Protein AF-0000000078818300 (afdb_homodimer)

pLDDT: mean 88.19, std 15.26, range [32.34, 98.94]

Organism: Methanosarcina acetivorans (strain ATCC 35395 / DSM 2834 / JCM 12185 / C2A) (NCBI:txid188937)

Nearest PDB structures (foldseek):
  6q2d-assembly1_B  TM=5.564E-01  e=5.758E-02  Methanobrevibacter smithii
  6bxn-assembly1_A  TM=5.931E-01  e=2.735E-01  Candidatus Methanoperedens nitratireducens
  6bxm-assembly1_A  TM=3.428E-01  e=2.320E-02  Candidatu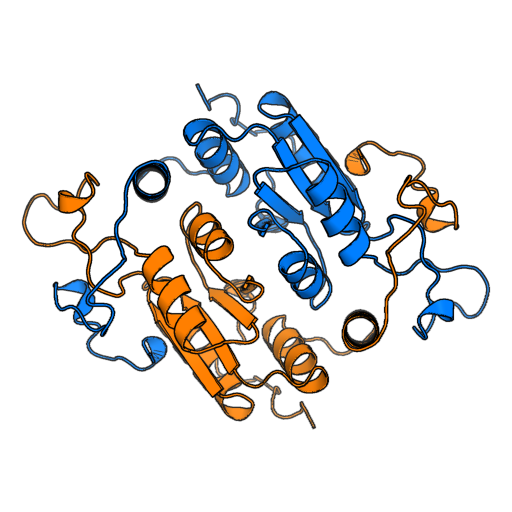s Methanoperedens nitratireducens
  6bxm-assembly1_B  TM=3.500E-01  e=4.162E-02  Candidatus Methanoperedens nitratireducens
  5ux6-assembly2_B  TM=3.711E-01  e=1.579E+00  Homo sapiens

Secondary structure (DSSP, 8-state):
-BGGG-SS-GGGGT---SS--S-----HHHHHHHHHHHHHHH--S---HHHHHHHHHHHHT--EEEEEE-GGGHHHHHHHHHHHTTTSEEEEEETTGGG-BTGGGTPPPSSSSS--BPP-HHHHHHHHHHHT-SEEEEESPPTTHHHHHHHH-SS-EEE--GGGS--TT---GGG--/-BGGG-SS-GGGGT---SS--S-----HHHHHHHHHHHHHHH--S---HHHHHHHHHHHHT--EEEEEE-GGGHHHHHHHHHHHTTTSEEEEEETTGGG-BTGGGTPPPSSSSS--BPP-HHHHHHHHHHHT-SEEEEESPPTTHHHHHHHH-SS-EEE--GGGS--TT---GGG--

Structure (mmCIF, N/CA/C/O backbone):
data_AF-0000000078818300-model_v1
#
loop_
_entity.id
_entity.type
_entity.pdbx_description
1 polymer 'DUF1847 domain-containing protein'
#
loop_
_atom_site.group_PDB
_atom_site.id
_atom_site.type_symbol
_atom_site.label_atom_id
_atom_site.label_alt_id
_atom_site.label_comp_id
_atom_site.label_asym_id
_atom_site.label_entity_id
_atom_site.label_seq_id
_atom_site.pdbx_PDB_ins_code
_atom_site.Cartn_x
_atom_site.Cartn_y
_atom_site.Cartn_z
_atom_site.occupancy
_atom_site.B_iso_or_equiv
_atom_site.auth_seq_id
_atom_site.auth_comp_id
_atom_site.auth_asym_id
_atom_site.auth_atom_id
_atom_site.pdbx_PDB_model_num
ATOM 1 N N . MET A 1 1 ? 16.078 13.312 -3.201 1 79.5 1 MET A N 1
ATOM 2 C CA . MET A 1 1 ? 15.977 13.797 -1.827 1 79.5 1 MET A CA 1
ATOM 3 C C . MET A 1 1 ? 16.312 12.688 -0.836 1 79.5 1 MET A C 1
ATOM 5 O O . MET A 1 1 ? 16.031 11.516 -1.086 1 79.5 1 MET A O 1
ATOM 9 N N . GLN A 1 2 ? 17.031 13.031 0.193 1 87.56 2 GLN A N 1
ATOM 10 C CA . GLN A 1 2 ? 17.453 12.047 1.178 1 87.56 2 GLN A CA 1
ATOM 11 C C . GLN A 1 2 ? 17.094 12.484 2.592 1 87.56 2 GLN A C 1
ATOM 13 O O . GLN A 1 2 ? 17.969 12.719 3.424 1 87.56 2 GLN A O 1
ATOM 18 N N . CYS A 1 3 ? 15.844 12.398 2.861 1 88.5 3 CYS A N 1
ATOM 19 C CA . CYS A 1 3 ? 15.367 12.891 4.148 1 88.5 3 CYS A CA 1
ATOM 20 C C . CYS A 1 3 ? 15.805 11.969 5.281 1 88.5 3 CYS A C 1
ATOM 22 O O . CYS A 1 3 ? 15.953 12.406 6.422 1 88.5 3 CYS A O 1
ATOM 24 N N . ALA A 1 4 ? 15.953 10.727 4.938 1 88 4 ALA A N 1
ATOM 25 C CA . ALA A 1 4 ? 16.344 9.781 5.984 1 88 4 ALA A CA 1
ATOM 26 C C . ALA A 1 4 ? 17.734 10.109 6.52 1 88 4 ALA A C 1
ATOM 28 O O . ALA A 1 4 ? 18.094 9.711 7.637 1 88 4 ALA A O 1
ATOM 29 N N . LEU A 1 5 ? 18.531 10.828 5.723 1 84.62 5 LEU A N 1
ATOM 30 C CA . LEU A 1 5 ? 19.891 11.164 6.117 1 84.62 5 LEU A CA 1
ATOM 31 C C . LEU A 1 5 ? 19.953 12.555 6.73 1 84.62 5 LEU A C 1
ATOM 33 O O . LEU A 1 5 ? 20.984 12.953 7.273 1 84.62 5 LEU A O 1
ATOM 37 N N . CYS A 1 6 ? 18.844 13.234 6.609 1 85.12 6 CYS A N 1
ATOM 38 C CA . CYS A 1 6 ? 18.812 14.602 7.113 1 85.12 6 CYS A CA 1
ATOM 39 C C . CYS A 1 6 ? 18.781 14.625 8.633 1 85.12 6 CYS A C 1
ATOM 41 O O . CYS A 1 6 ? 17.891 14.047 9.25 1 85.12 6 CYS A O 1
ATOM 43 N N . ARG A 1 7 ? 19.688 15.32 9.266 1 80.06 7 ARG A N 1
ATOM 44 C CA . ARG A 1 7 ? 19.812 15.344 10.719 1 80.06 7 ARG A CA 1
ATOM 45 C C . ARG A 1 7 ? 19.047 16.531 11.312 1 80.06 7 ARG A C 1
ATOM 47 O O . ARG A 1 7 ? 18.609 16.484 12.461 1 80.06 7 ARG A O 1
ATOM 54 N N . ASN A 1 8 ? 18.875 17.562 10.539 1 76.38 8 ASN A N 1
ATOM 55 C CA . ASN A 1 8 ? 18.359 18.797 11.094 1 76.38 8 ASN A CA 1
ATOM 56 C C . ASN A 1 8 ? 16.859 18.906 10.906 1 76.38 8 ASN A C 1
ATOM 58 O O . ASN A 1 8 ? 16.172 19.547 11.711 1 76.38 8 ASN A O 1
ATOM 62 N N . LYS A 1 9 ? 16.25 18.141 9.969 1 79.31 9 LYS A N 1
ATOM 63 C CA . LYS A 1 9 ? 14.844 18.188 9.609 1 79.31 9 LYS A CA 1
ATOM 64 C C . LYS A 1 9 ? 14.273 19.594 9.781 1 79.31 9 LYS A C 1
ATOM 66 O O . LYS A 1 9 ? 13.258 19.781 10.453 1 79.31 9 LYS A O 1
ATOM 71 N N . GLU A 1 10 ? 14.867 20.594 9.141 1 77.88 10 GLU A N 1
ATOM 72 C CA . GLU A 1 10 ? 14.469 21.984 9.25 1 77.88 10 GLU A CA 1
ATOM 73 C C . GLU A 1 10 ? 13.055 22.203 8.711 1 77.88 10 GLU A C 1
ATOM 75 O O . GLU A 1 10 ? 12.43 23.234 8.984 1 77.88 10 GLU A O 1
ATOM 80 N N . CYS A 1 11 ? 12.562 21.25 7.984 1 79.75 11 CYS A N 1
ATOM 81 C CA . CYS A 1 11 ? 11.195 21.312 7.477 1 79.75 11 CYS A CA 1
ATOM 82 C C . CYS A 1 11 ? 10.195 21.359 8.617 1 79.75 11 CYS A C 1
ATOM 84 O O . CYS A 1 11 ? 9.086 21.875 8.461 1 79.75 11 CYS A O 1
ATOM 86 N N . LEU A 1 12 ? 10.586 20.938 9.719 1 83.19 12 LEU A N 1
ATOM 87 C CA . LEU A 1 12 ? 9.703 20.938 10.875 1 83.19 12 LEU A CA 1
ATOM 88 C C . LEU A 1 12 ? 9.477 22.359 11.391 1 83.19 12 LEU A C 1
ATOM 90 O O . LEU A 1 12 ? 8.469 22.641 12.039 1 83.19 12 LEU A O 1
ATOM 94 N N . VAL A 1 13 ? 10.492 23.25 11.039 1 79.5 13 VAL A N 1
ATOM 95 C CA . VAL A 1 13 ? 10.398 24.578 11.609 1 79.5 13 VAL A CA 1
ATOM 96 C C . VAL A 1 13 ? 10.188 25.609 10.5 1 79.5 13 VAL A C 1
ATOM 98 O O . VAL A 1 13 ? 10.492 26.797 10.664 1 79.5 13 VAL A O 1
ATOM 101 N N . GLY A 1 14 ? 9.773 25.109 9.352 1 77.56 14 GLY A N 1
ATOM 102 C CA . GLY A 1 14 ? 9.273 26.094 8.398 1 77.56 14 GLY A CA 1
ATOM 103 C C . GLY A 1 14 ? 10.195 26.281 7.207 1 77.56 14 GLY A C 1
ATOM 104 O O . GLY A 1 14 ? 9.891 27.062 6.297 1 77.56 14 GLY A O 1
ATOM 105 N N . LYS A 1 15 ? 11.336 25.578 7.156 1 76.12 15 LYS A N 1
ATOM 106 C CA . LYS A 1 15 ? 12.242 25.734 6.027 1 76.12 15 LYS A CA 1
ATOM 107 C C . LYS A 1 15 ? 11.906 24.75 4.91 1 76.12 15 LYS A C 1
ATOM 109 O O . LYS A 1 15 ? 11.82 23.531 5.145 1 76.12 15 LYS A O 1
ATOM 114 N N . ASN A 1 16 ? 11.68 25.312 3.836 1 75.31 16 ASN A N 1
ATOM 115 C CA . ASN A 1 16 ? 11.414 24.469 2.668 1 75.31 16 ASN A CA 1
ATOM 116 C C . ASN A 1 16 ? 12.688 23.797 2.166 1 75.31 16 ASN A C 1
ATOM 118 O O . ASN A 1 16 ? 13.617 24.469 1.709 1 75.31 16 ASN A O 1
ATOM 122 N N . CYS A 1 17 ? 12.805 22.594 2.369 1 70.69 17 CYS A N 1
ATOM 123 C CA . CYS A 1 17 ? 14.023 21.844 2.041 1 70.69 17 CYS A CA 1
ATOM 124 C C . CYS A 1 17 ? 14 21.391 0.587 1 70.69 17 CYS A C 1
ATOM 126 O O . CYS A 1 17 ? 14.992 20.844 0.09 1 70.69 17 CYS A O 1
ATOM 128 N N . SER A 1 18 ? 12.844 21.484 -0.023 1 65.06 18 SER A N 1
ATOM 129 C CA . SER A 1 18 ? 12.797 20.844 -1.34 1 65.06 18 SER A CA 1
ATOM 130 C C . SER A 1 18 ? 12.602 21.891 -2.439 1 65.06 18 SER A C 1
ATOM 132 O O . SER A 1 18 ? 12.188 23.016 -2.166 1 65.06 18 SER A O 1
ATOM 134 N N . VAL A 1 19 ? 13.227 21.547 -3.574 1 61.31 19 VAL A N 1
ATOM 135 C CA . VAL A 1 19 ? 13.156 22.344 -4.789 1 61.31 19 VAL A CA 1
ATOM 136 C C . VAL A 1 19 ? 11.711 22.391 -5.293 1 61.31 19 VAL A C 1
ATOM 138 O O . VAL A 1 19 ? 11.406 23.094 -6.254 1 61.31 19 VAL A O 1
ATOM 141 N N . LEU A 1 20 ? 10.938 21.656 -4.52 1 64 20 LEU A N 1
ATOM 142 C CA . LEU A 1 20 ? 9.594 21.672 -5.09 1 64 20 LEU A CA 1
ATOM 143 C C . LEU A 1 20 ? 8.961 23.062 -4.949 1 64 20 LEU A C 1
ATOM 145 O O . LEU A 1 20 ? 8.766 23.547 -3.834 1 64 20 LEU A O 1
ATOM 149 N N . LYS A 1 21 ? 9.438 24.109 -5.832 1 53.31 21 LYS A N 1
ATOM 150 C CA . LYS A 1 21 ? 8.992 25.5 -5.852 1 53.31 21 LYS A CA 1
ATOM 151 C C . LYS A 1 21 ? 7.496 25.594 -6.125 1 53.31 21 LYS A C 1
ATOM 153 O O . LYS A 1 21 ? 6.828 26.5 -5.633 1 53.31 21 LYS A O 1
ATOM 158 N N . SER A 1 22 ? 7.023 24.688 -7.184 1 51.34 22 SER A N 1
ATOM 159 C CA . SER A 1 22 ? 5.746 24.844 -7.871 1 51.34 22 SER A CA 1
ATOM 160 C C . SER A 1 22 ? 4.98 23.531 -7.945 1 51.34 22 SER A C 1
ATOM 162 O O . SER A 1 22 ? 5.57 22.453 -7.828 1 51.34 22 SER A O 1
ATOM 164 N N . GLY A 1 23 ? 3.533 23.516 -7.676 1 53.88 23 GLY A N 1
ATOM 165 C CA . GLY A 1 23 ? 2.643 22.438 -8.086 1 53.88 23 GLY A CA 1
ATOM 166 C C . GLY A 1 23 ? 2.025 21.703 -6.91 1 53.88 23 GLY A C 1
ATOM 167 O O . GLY A 1 23 ? 1.251 20.766 -7.098 1 53.88 23 GLY A O 1
ATOM 168 N N . LEU A 1 24 ? 2.65 22.109 -5.727 1 68.69 24 LEU A N 1
ATOM 169 C CA . LEU A 1 24 ? 2.01 21.406 -4.613 1 68.69 24 LEU A CA 1
ATOM 170 C C . LEU A 1 24 ? 0.802 22.203 -4.109 1 68.69 24 LEU A C 1
ATOM 172 O O . LEU A 1 24 ? 0.95 23.141 -3.332 1 68.69 24 LEU A O 1
ATOM 176 N N . GLU A 1 25 ? -0.176 22.219 -4.965 1 76.25 25 GLU A N 1
ATOM 177 C CA . GLU A 1 25 ? -1.347 22.906 -4.43 1 76.25 25 GLU A CA 1
ATOM 178 C C . GLU A 1 25 ? -2.395 21.906 -3.941 1 76.25 25 GLU A C 1
ATOM 180 O O . GLU A 1 25 ? -2.758 20.984 -4.664 1 76.25 25 GLU A O 1
ATOM 185 N N . TYR A 1 26 ? -2.635 21.984 -2.672 1 89.69 26 TYR A N 1
ATOM 186 C CA . TYR A 1 26 ? -3.773 21.266 -2.115 1 89.69 26 TYR A CA 1
ATOM 187 C C . TYR A 1 26 ? -5.062 22.047 -2.295 1 89.69 26 TYR A C 1
ATOM 189 O O . TYR A 1 26 ? -5.266 23.078 -1.641 1 89.69 26 TYR A O 1
ATOM 197 N N . ASN A 1 27 ? -5.805 21.625 -3.268 1 90.88 27 ASN A N 1
ATOM 198 C CA . ASN A 1 27 ? -7.137 22.172 -3.516 1 90.88 27 ASN A CA 1
ATOM 199 C C . ASN A 1 27 ? -8.156 21.062 -3.771 1 90.88 27 ASN A C 1
ATOM 201 O O . ASN A 1 27 ? -7.789 19.891 -3.896 1 90.88 27 ASN A O 1
ATOM 205 N N . GLY A 1 28 ? -9.445 21.391 -3.658 1 93.62 28 GLY A N 1
ATOM 206 C CA . GLY A 1 28 ? -10.492 20.422 -3.953 1 93.62 28 GLY A CA 1
ATOM 207 C C . GLY A 1 28 ? -10.391 19.156 -3.119 1 93.62 28 GLY A C 1
ATOM 208 O O . GLY A 1 28 ? -10.305 19.219 -1.891 1 93.62 28 GLY A O 1
ATOM 209 N N . GLU A 1 29 ? -10.352 18.125 -3.783 1 94.75 29 GLU A N 1
ATOM 210 C CA . GLU A 1 29 ? -10.367 16.812 -3.123 1 94.75 29 GLU A CA 1
ATOM 211 C C . GLU A 1 29 ? -9.07 16.578 -2.355 1 94.75 29 GLU A C 1
ATOM 213 O O . GLU A 1 29 ? -9.078 15.945 -1.298 1 94.75 29 GLU A O 1
ATOM 218 N N . ASN A 1 30 ? -8.031 17.125 -2.893 1 95.69 30 ASN A N 1
ATOM 219 C CA . ASN A 1 30 ? -6.746 16.938 -2.223 1 95.69 30 ASN A CA 1
ATOM 220 C C . ASN A 1 30 ? -6.707 17.672 -0.882 1 95.69 30 ASN A C 1
ATOM 222 O O . ASN A 1 30 ? -6.188 17.141 0.102 1 95.69 30 ASN A O 1
ATOM 226 N N . LEU A 1 31 ? -7.258 18.859 -0.876 1 96.56 31 LEU A N 1
ATOM 227 C CA . LEU A 1 31 ? -7.332 19.609 0.373 1 96.56 31 LEU A CA 1
ATOM 228 C C . LEU A 1 31 ? -8.211 18.891 1.389 1 96.56 31 LEU A C 1
ATOM 230 O O . LEU A 1 31 ? -7.832 18.734 2.551 1 96.56 31 LEU A O 1
ATOM 234 N N . LYS A 1 32 ? -9.359 18.438 0.915 1 97.38 32 LYS A N 1
ATOM 235 C CA . LYS A 1 32 ? -10.25 17.688 1.793 1 97.38 32 LYS A CA 1
ATOM 236 C C . LYS A 1 32 ? -9.555 16.438 2.342 1 97.38 32 LYS A C 1
ATOM 238 O O . LYS A 1 32 ? -9.695 16.109 3.523 1 97.38 32 LYS A O 1
ATOM 243 N N . SER A 1 33 ? -8.812 15.797 1.502 1 97.44 33 SER A N 1
ATOM 244 C CA . SER A 1 33 ? -8.102 14.578 1.875 1 97.44 33 SER A CA 1
ATOM 245 C C . SER A 1 33 ? -7.129 14.836 3.023 1 97.44 33 SER A C 1
ATOM 247 O O . SER A 1 33 ? -7.105 14.086 4.004 1 97.44 33 SER A O 1
ATOM 249 N N . ILE A 1 34 ? -6.367 15.906 2.934 1 96.94 34 ILE A N 1
ATOM 250 C CA . ILE A 1 34 ? -5.363 16.156 3.963 1 96.94 34 ILE A CA 1
ATOM 251 C C . ILE A 1 34 ? -6.043 16.625 5.246 1 96.94 34 ILE A C 1
ATOM 253 O O . ILE A 1 34 ? -5.59 16.312 6.348 1 96.94 34 ILE A O 1
ATOM 257 N N . GLN A 1 35 ? -7.121 17.328 5.109 1 97.44 35 GLN A N 1
ATOM 258 C CA . GLN A 1 35 ? -7.852 17.781 6.289 1 97.44 35 GLN A CA 1
ATOM 259 C C . GLN A 1 35 ? -8.461 16.609 7.047 1 97.44 35 GLN A C 1
ATOM 261 O O . GLN A 1 35 ? -8.375 16.547 8.273 1 97.44 35 GLN A O 1
ATOM 266 N N . ILE A 1 36 ? -9.047 15.688 6.34 1 97.44 36 ILE A N 1
ATOM 267 C CA . ILE A 1 36 ? -9.617 14.5 6.973 1 97.44 36 ILE A CA 1
ATOM 268 C C . ILE A 1 36 ? -8.5 13.672 7.609 1 97.44 36 ILE A C 1
ATOM 270 O O . ILE A 1 36 ? -8.656 13.172 8.727 1 97.44 36 ILE A O 1
ATOM 274 N N . SER A 1 37 ? -7.395 13.539 6.91 1 97.69 37 SER A N 1
ATOM 275 C CA . SER A 1 37 ? -6.262 12.781 7.438 1 97.69 37 SER A CA 1
ATOM 276 C C . SER A 1 37 ? -5.734 13.406 8.727 1 97.69 37 SER A C 1
ATOM 278 O O . SER A 1 37 ? -5.461 12.695 9.695 1 97.69 37 SER A O 1
ATOM 280 N N . ALA A 1 38 ? -5.617 14.727 8.695 1 96.31 38 ALA A N 1
ATOM 281 C CA . ALA A 1 38 ? -5.164 15.438 9.891 1 96.31 38 ALA A CA 1
ATOM 282 C C . ALA A 1 38 ? -6.141 15.234 11.047 1 96.31 38 ALA A C 1
ATOM 284 O O . ALA A 1 38 ? -5.723 15.047 12.188 1 96.31 38 ALA A O 1
ATOM 285 N N . TRP A 1 39 ? -7.391 15.258 10.734 1 95.75 39 TRP A N 1
ATOM 286 C CA . TRP A 1 39 ? -8.414 15.039 11.75 1 95.75 39 TRP A CA 1
ATOM 287 C C . TRP A 1 39 ? -8.312 13.633 12.328 1 95.75 39 TRP A C 1
ATOM 289 O O . TRP A 1 39 ? -8.336 13.445 13.547 1 95.75 39 TRP A O 1
ATOM 299 N N . LEU A 1 40 ? -8.195 12.617 11.5 1 96 40 LEU A N 1
ATOM 300 C CA . LEU A 1 40 ? -8.055 11.242 11.945 1 96 40 LEU A CA 1
ATOM 301 C C . LEU A 1 40 ? -6.852 11.086 12.867 1 96 40 LEU A C 1
ATOM 303 O O . LEU A 1 40 ? -6.926 10.406 13.891 1 96 40 LEU A O 1
ATOM 307 N N . GLU A 1 41 ? -5.797 11.734 12.508 1 93.38 41 GLU A N 1
ATOM 308 C CA . GLU A 1 41 ? -4.555 11.648 13.266 1 93.38 41 GLU A CA 1
ATOM 309 C C . GLU A 1 41 ? -4.703 12.289 14.641 1 93.38 41 GLU A C 1
ATOM 311 O O . GLU A 1 41 ? -4.121 11.812 15.625 1 93.38 41 GLU A O 1
ATOM 316 N N . SER A 1 42 ? -5.457 13.312 14.711 1 91.12 42 SER A N 1
ATOM 317 C CA . SER A 1 42 ? -5.57 14.078 15.953 1 91.12 42 SER A CA 1
ATOM 318 C C . SER A 1 42 ? -6.699 13.547 16.828 1 91.12 42 SER A C 1
ATOM 320 O O . SER A 1 42 ? -6.781 13.875 18.016 1 91.12 42 SER A O 1
ATOM 322 N N . ASP A 1 43 ? -7.508 12.719 16.203 1 87.12 43 ASP A N 1
ATOM 323 C CA . ASP A 1 43 ? -8.672 12.211 16.922 1 87.12 43 ASP A CA 1
ATOM 324 C C . ASP A 1 43 ? -8.25 11.328 18.094 1 87.12 43 ASP A C 1
ATOM 326 O O . ASP A 1 43 ? -7.379 10.477 17.953 1 87.12 43 ASP A O 1
ATOM 330 N N . SER A 1 44 ? -8.781 11.586 19.219 1 85.62 44 SER A N 1
ATOM 331 C CA . SER A 1 44 ? -8.422 10.891 20.453 1 85.62 44 SER A CA 1
ATOM 332 C C . SER A 1 44 ? -9.047 9.5 20.516 1 85.62 44 SER A C 1
ATOM 334 O O . SER A 1 44 ? -8.625 8.648 21.297 1 85.62 44 SER A O 1
ATOM 336 N N . ALA A 1 45 ? -10.047 9.219 19.703 1 85.62 45 ALA A N 1
ATOM 337 C CA . ALA A 1 45 ? -10.695 7.906 19.688 1 85.62 45 ALA A CA 1
ATOM 338 C C . ALA A 1 45 ? -9.766 6.84 19.109 1 85.62 45 ALA A C 1
ATOM 340 O O . ALA A 1 45 ? -9.102 7.066 18.094 1 85.62 45 ALA A O 1
ATOM 341 N N . LYS A 1 46 ? -9.672 5.824 19.812 1 85.25 46 LYS A N 1
ATOM 342 C CA . LYS A 1 46 ? -8.898 4.699 19.297 1 85.25 46 LYS A CA 1
ATOM 343 C C . LYS A 1 46 ? -9.641 4.004 18.156 1 85.25 46 LYS A C 1
ATOM 345 O O . LYS A 1 46 ? -10.758 3.527 18.344 1 85.25 46 LYS A O 1
ATOM 350 N N . ARG A 1 47 ? -9.062 4.07 17 1 89.12 47 ARG A N 1
ATOM 351 C CA . ARG A 1 47 ? -9.68 3.463 15.82 1 89.12 47 ARG A CA 1
ATOM 352 C C . ARG A 1 47 ? -8.727 2.475 15.156 1 89.12 47 ARG A C 1
ATOM 354 O O . ARG A 1 47 ? -7.512 2.676 15.156 1 89.12 47 ARG A O 1
ATOM 361 N N . THR A 1 48 ? -9.359 1.438 14.664 1 91.25 48 THR A N 1
ATOM 362 C CA . THR A 1 48 ? -8.57 0.543 13.828 1 91.25 48 THR A CA 1
ATOM 363 C C . THR A 1 48 ? -8.312 1.174 12.461 1 91.25 48 THR A C 1
ATOM 365 O O . THR A 1 48 ? -9.008 2.115 12.062 1 91.25 48 THR A O 1
ATOM 368 N N . LYS A 1 49 ? -7.359 0.702 11.805 1 94.69 49 LYS A N 1
ATOM 369 C CA . LYS A 1 49 ? -7.09 1.211 10.461 1 94.69 49 LYS A CA 1
ATOM 370 C C . LYS A 1 49 ? -8.305 1.038 9.555 1 94.69 49 LYS A C 1
ATOM 372 O O . LYS A 1 49 ? -8.594 1.9 8.727 1 94.69 49 LYS A O 1
ATOM 377 N N . LEU A 1 50 ? -9.031 -0.079 9.711 1 95.5 50 LEU A N 1
ATOM 378 C CA . LEU A 1 50 ? -10.227 -0.31 8.906 1 95.5 50 LEU A CA 1
ATOM 379 C C . LEU A 1 50 ? -11.258 0.789 9.141 1 95.5 50 LEU A C 1
ATOM 381 O O . LEU A 1 50 ? -11.852 1.304 8.188 1 95.5 50 LEU A O 1
ATOM 385 N N . GLU A 1 51 ? -11.477 1.172 10.367 1 94.06 51 GLU A N 1
ATOM 386 C CA . GLU A 1 51 ? -12.398 2.252 10.703 1 94.06 51 GLU A CA 1
ATOM 387 C C . GLU A 1 51 ? -11.945 3.576 10.094 1 94.06 51 GLU A C 1
ATOM 389 O O . GLU A 1 51 ? -12.758 4.328 9.555 1 94.06 51 GLU A O 1
ATOM 394 N N . GLU A 1 52 ? -10.648 3.83 10.18 1 96.19 52 GLU A N 1
ATOM 395 C CA . GLU A 1 52 ? -10.102 5.062 9.625 1 96.19 52 GLU A CA 1
ATOM 396 C C . GLU A 1 52 ? -10.281 5.109 8.109 1 96.19 52 GLU A C 1
ATOM 398 O O . GLU A 1 52 ? -10.641 6.152 7.555 1 96.19 52 GLU A O 1
ATOM 403 N N . ILE A 1 53 ? -10.062 3.992 7.465 1 97.56 53 ILE A N 1
ATOM 404 C CA . ILE A 1 53 ? -10.25 3.9 6.02 1 97.56 53 ILE A CA 1
ATOM 405 C C . ILE A 1 53 ? -11.711 4.18 5.672 1 97.56 53 ILE A C 1
ATOM 407 O O . ILE A 1 53 ? -12 4.914 4.723 1 97.56 53 ILE A O 1
ATOM 411 N N . ALA A 1 54 ? 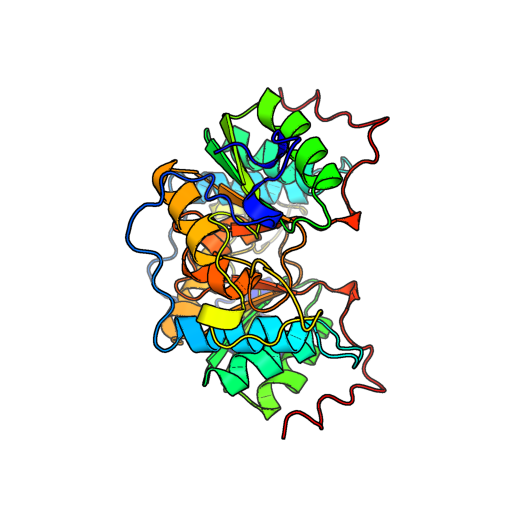-12.602 3.619 6.453 1 96.69 54 ALA A N 1
ATOM 412 C CA . ALA A 1 54 ? -14.031 3.816 6.199 1 96.69 54 ALA A CA 1
ATOM 413 C C . ALA A 1 54 ? -14.414 5.281 6.359 1 96.69 54 ALA A C 1
ATOM 415 O O . ALA A 1 54 ? -15.117 5.844 5.512 1 96.69 54 ALA A O 1
ATOM 416 N N . ILE A 1 55 ? -13.945 5.879 7.422 1 96.81 55 ILE A N 1
ATOM 417 C CA . ILE A 1 55 ? -14.258 7.277 7.691 1 96.81 55 ILE A CA 1
ATOM 418 C C . ILE A 1 55 ? -13.68 8.156 6.586 1 96.81 55 ILE A C 1
ATOM 420 O O . ILE A 1 55 ? -14.383 8.992 6.016 1 96.81 55 ILE A O 1
ATOM 424 N N . TYR A 1 56 ? -12.414 7.938 6.246 1 98.06 56 TYR A N 1
ATOM 425 C CA . TYR A 1 56 ? -11.742 8.68 5.184 1 98.06 56 TYR A CA 1
ATOM 426 C C . TYR A 1 56 ? -12.516 8.57 3.873 1 98.06 56 TYR A C 1
ATOM 428 O O . TYR A 1 56 ? -12.812 9.578 3.229 1 98.06 56 TYR A O 1
ATOM 436 N N . SER A 1 57 ? -12.844 7.371 3.486 1 98.38 57 SER A N 1
ATOM 437 C CA . SER A 1 57 ? -13.516 7.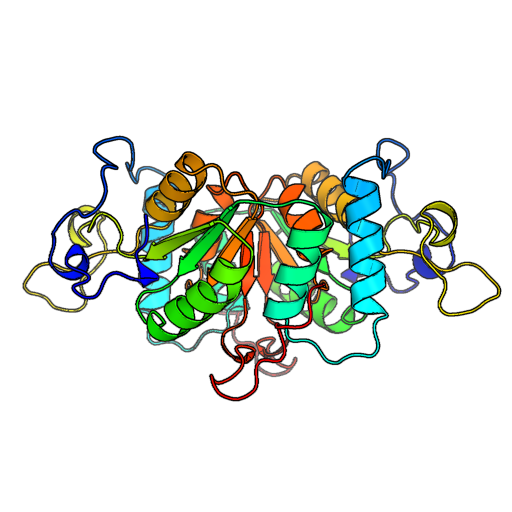086 2.223 1 98.38 57 SER A CA 1
ATOM 438 C C . SER A 1 57 ? -14.898 7.734 2.172 1 98.38 57 SER A C 1
ATOM 440 O O . SER A 1 57 ? -15.266 8.344 1.166 1 98.38 57 SER A O 1
ATOM 442 N N . LYS A 1 58 ? -15.594 7.598 3.264 1 97.62 58 LYS A N 1
ATOM 443 C CA . LYS A 1 58 ? -16.938 8.172 3.314 1 97.62 58 LYS A CA 1
ATOM 444 C C . LYS A 1 58 ? -16.891 9.695 3.211 1 97.62 58 LYS A C 1
ATOM 446 O O . LYS A 1 58 ? -17.656 10.289 2.447 1 97.62 58 LYS A O 1
ATOM 451 N N . ARG A 1 59 ? -16.031 10.297 3.914 1 96.94 59 ARG A N 1
ATOM 452 C CA . ARG A 1 59 ? -15.93 11.75 3.947 1 96.94 59 ARG A CA 1
ATOM 453 C C . ARG A 1 59 ? -15.469 12.297 2.602 1 96.94 59 ARG A C 1
ATOM 455 O O . ARG A 1 59 ? -15.828 13.414 2.225 1 96.94 59 ARG A O 1
ATOM 462 N N . LEU A 1 60 ? -14.711 11.523 1.869 1 97.5 60 LEU A N 1
ATOM 463 C CA . LEU A 1 60 ? -14.234 11.969 0.566 1 97.5 60 LEU A CA 1
ATOM 464 C C . LEU A 1 60 ? -15.242 11.641 -0.528 1 97.5 60 LEU A C 1
ATOM 466 O O . LEU A 1 60 ? -15.062 12.039 -1.683 1 97.5 60 LEU A O 1
ATOM 470 N N . GLY A 1 61 ? -16.203 10.789 -0.186 1 97.38 61 GLY A N 1
ATOM 471 C CA . GLY A 1 61 ? -17.25 10.484 -1.134 1 97.38 61 GLY A CA 1
ATOM 472 C C . GLY A 1 61 ? -16.969 9.266 -1.986 1 97.38 61 GLY A C 1
ATOM 473 O O . GLY A 1 61 ? -17.484 9.141 -3.1 1 97.38 61 GLY A O 1
ATOM 474 N N . TYR A 1 62 ? -16.078 8.461 -1.488 1 98 62 TYR A N 1
ATOM 475 C CA . TYR A 1 62 ? -15.883 7.191 -2.184 1 98 62 TYR A CA 1
ATOM 476 C C . TYR A 1 62 ? -17.156 6.359 -2.186 1 98 62 TYR A C 1
ATOM 478 O O . TYR A 1 62 ? -17.938 6.402 -1.227 1 98 62 TYR A O 1
ATOM 486 N N . ARG A 1 63 ? -17.328 5.625 -3.217 1 98.69 63 ARG A N 1
ATOM 487 C CA . ARG A 1 63 ? -18.531 4.809 -3.328 1 98.69 63 ARG A CA 1
ATOM 488 C C . ARG A 1 63 ? -18.188 3.332 -3.471 1 98.69 63 ARG A C 1
ATOM 490 O O . ARG A 1 63 ? -18.859 2.471 -2.908 1 98.69 63 ARG A O 1
ATOM 497 N N . LYS A 1 64 ? -17.125 3.061 -4.168 1 98.81 64 LYS A N 1
ATOM 498 C CA . LYS A 1 64 ? -16.75 1.688 -4.492 1 98.81 64 LYS A CA 1
ATOM 499 C C . LYS A 1 64 ? -15.391 1.335 -3.887 1 98.81 64 LYS A C 1
ATOM 501 O O . LYS A 1 64 ? -14.383 1.968 -4.203 1 98.81 64 LYS A O 1
ATOM 506 N N . ILE A 1 65 ? -15.367 0.342 -3.1 1 98.81 65 ILE A N 1
ATOM 507 C CA . ILE A 1 65 ? -14.133 -0.116 -2.461 1 98.81 65 ILE A CA 1
ATOM 508 C C . ILE A 1 65 ? -13.812 -1.537 -2.918 1 98.81 65 ILE A C 1
ATOM 510 O O . ILE A 1 65 ? -14.703 -2.389 -2.988 1 98.81 65 ILE A O 1
ATOM 514 N N . GLY A 1 66 ? -12.625 -1.758 -3.291 1 98.81 66 GLY A N 1
ATOM 515 C CA . GLY A 1 66 ? -12.164 -3.09 -3.652 1 98.81 66 GLY A CA 1
ATOM 516 C C . GLY A 1 66 ? -11.344 -3.752 -2.562 1 98.81 66 GLY A C 1
ATOM 517 O O . GLY A 1 66 ? -10.617 -3.078 -1.829 1 98.81 66 GLY A O 1
ATOM 518 N N . ILE A 1 67 ? -11.469 -5.023 -2.49 1 98.69 67 ILE A N 1
ATOM 519 C CA . ILE A 1 67 ? -10.633 -5.844 -1.615 1 98.69 67 ILE A CA 1
ATOM 520 C C . ILE A 1 67 ? -9.914 -6.906 -2.439 1 98.69 67 ILE A C 1
ATOM 522 O O . ILE A 1 67 ? -10.547 -7.762 -3.059 1 98.69 67 ILE A O 1
ATOM 526 N N . ALA A 1 68 ? -8.68 -6.801 -2.588 1 98.69 68 ALA A N 1
ATOM 527 C CA . ALA A 1 68 ? -7.824 -7.871 -3.096 1 98.69 68 ALA A CA 1
ATOM 528 C C . ALA A 1 68 ? -7.195 -8.664 -1.952 1 98.69 68 ALA A C 1
ATOM 530 O O . ALA A 1 68 ? -6.469 -8.102 -1.127 1 98.69 68 ALA A O 1
ATOM 531 N N . PHE A 1 69 ? -7.445 -10.016 -1.934 1 97.81 69 PHE A N 1
ATOM 532 C CA . PHE A 1 69 ? -7.02 -10.719 -0.729 1 97.81 69 PHE A CA 1
ATOM 533 C C . PHE A 1 69 ? -6.414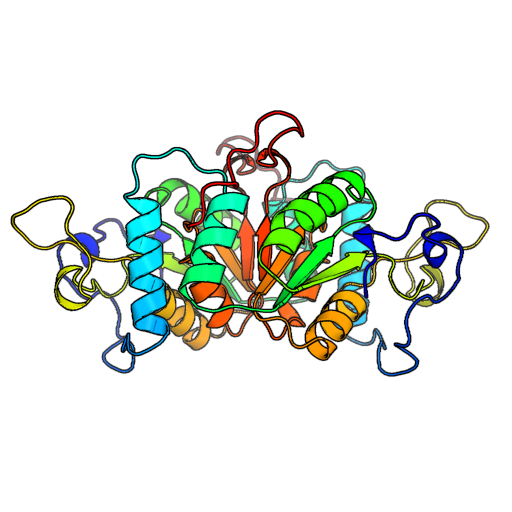 -12.07 -1.078 1 97.81 69 PHE A C 1
ATOM 535 O O . PHE A 1 69 ? -6.715 -12.641 -2.133 1 97.81 69 PHE A O 1
ATOM 542 N N . CYS A 1 70 ? -5.539 -12.469 -0.27 1 97.25 70 CYS A N 1
ATOM 543 C CA . CYS A 1 70 ? -4.996 -13.828 -0.329 1 97.25 70 CYS A CA 1
ATOM 544 C C . CYS A 1 70 ? -6.035 -14.852 0.12 1 97.25 70 CYS A C 1
ATOM 546 O O . CYS A 1 70 ? -6.746 -14.625 1.101 1 97.25 70 CYS A O 1
ATOM 548 N N . ILE A 1 71 ? -6.055 -15.922 -0.477 1 94.56 71 ILE A N 1
ATOM 549 C CA . ILE A 1 71 ? -7.039 -16.969 -0.212 1 94.56 71 ILE A CA 1
ATOM 550 C C . ILE A 1 71 ? -6.863 -17.484 1.211 1 94.56 71 ILE A C 1
ATOM 552 O O . ILE A 1 71 ? -7.832 -17.922 1.844 1 94.56 71 ILE A O 1
ATOM 556 N N . GLU A 1 72 ? -5.738 -17.453 1.772 1 94.44 72 GLU A N 1
ATOM 557 C CA . GLU A 1 72 ? -5.473 -17.922 3.127 1 94.44 72 GLU A CA 1
ATOM 558 C C . GLU A 1 72 ? -6.176 -17.047 4.164 1 94.44 72 GLU A C 1
ATOM 560 O O . GLU A 1 72 ? -6.301 -17.438 5.328 1 94.44 72 GLU A O 1
ATOM 565 N N . HIS A 1 73 ? -6.633 -15.914 3.73 1 95.25 73 HIS A N 1
ATOM 566 C CA . HIS A 1 73 ? -7.289 -14.992 4.656 1 95.25 73 HIS A CA 1
ATOM 567 C C . HIS A 1 73 ? -8.711 -14.664 4.199 1 95.25 73 HIS A C 1
ATOM 569 O O . HIS A 1 73 ? -9.148 -13.523 4.305 1 95.25 73 HIS A O 1
ATOM 575 N N . GLU A 1 74 ? -9.344 -15.633 3.631 1 92.56 74 GLU A N 1
ATOM 576 C CA . GLU A 1 74 ? -10.695 -15.461 3.109 1 92.56 74 GLU A CA 1
ATOM 577 C C . GLU A 1 74 ? -11.672 -15.086 4.223 1 92.56 74 GLU A C 1
ATOM 579 O O . GLU A 1 74 ? -12.617 -14.328 3.996 1 92.56 74 GLU A O 1
ATOM 584 N N . ARG A 1 75 ? -11.508 -15.609 5.43 1 91.31 75 ARG A N 1
ATOM 585 C CA . ARG A 1 75 ? -12.398 -15.281 6.543 1 91.31 75 ARG A CA 1
ATOM 586 C C . ARG A 1 75 ? -12.273 -13.812 6.926 1 91.31 75 ARG A C 1
ATOM 588 O O . ARG A 1 75 ? -13.281 -13.133 7.129 1 91.31 75 ARG A O 1
ATOM 595 N N . GLU A 1 76 ? -11.016 -13.383 7.027 1 93.38 76 GLU A N 1
ATOM 596 C CA . GLU A 1 76 ? -10.773 -11.969 7.305 1 93.38 76 GLU A CA 1
ATOM 597 C C . GLU A 1 76 ? -11.359 -11.086 6.207 1 93.38 76 GLU A C 1
ATOM 599 O O . GLU A 1 76 ? -11.945 -10.039 6.488 1 93.38 76 GLU A O 1
ATOM 604 N N . ALA A 1 77 ? -11.164 -11.539 4.945 1 94.69 77 ALA A N 1
ATOM 605 C CA . ALA A 1 77 ? -11.703 -10.781 3.818 1 94.69 77 ALA A CA 1
ATOM 606 C C . ALA A 1 77 ? -13.219 -10.672 3.91 1 94.69 77 ALA A C 1
ATOM 608 O O . ALA A 1 77 ? -13.789 -9.617 3.635 1 94.69 77 ALA A O 1
ATOM 609 N N . ARG A 1 78 ? -13.867 -11.727 4.316 1 93.12 78 ARG A N 1
ATOM 610 C CA . ARG A 1 78 ? -15.312 -11.719 4.484 1 93.12 78 ARG A CA 1
ATOM 611 C C . ARG A 1 78 ? -15.742 -10.734 5.566 1 93.12 78 ARG A C 1
ATOM 613 O O . ARG A 1 78 ? -16.703 -9.984 5.391 1 93.12 78 ARG A O 1
ATOM 620 N N . LEU A 1 79 ? -15.031 -10.766 6.621 1 93 79 LEU A N 1
ATOM 621 C CA . LEU A 1 79 ? -15.32 -9.844 7.711 1 93 79 LEU A CA 1
ATOM 622 C C . LEU A 1 79 ? -15.211 -8.398 7.242 1 93 79 LEU A C 1
ATOM 624 O O . LEU A 1 79 ? -16.109 -7.586 7.484 1 93 79 LEU A O 1
ATOM 628 N N . VAL A 1 80 ? -14.125 -8.086 6.57 1 95.5 80 VAL A N 1
ATOM 629 C CA . VAL A 1 80 ? -13.898 -6.738 6.07 1 95.5 80 VAL A CA 1
ATOM 630 C C . VAL A 1 80 ? -14.992 -6.367 5.074 1 95.5 80 VAL A C 1
ATOM 632 O O . VAL A 1 80 ? -15.523 -5.258 5.105 1 95.5 80 VAL A O 1
ATOM 635 N N . TYR A 1 81 ? -15.32 -7.281 4.203 1 95.31 81 TYR A N 1
ATOM 636 C CA . TYR A 1 81 ? -16.406 -7.078 3.24 1 95.31 81 TYR A CA 1
ATOM 637 C C . TYR A 1 81 ? -17.703 -6.723 3.947 1 95.31 81 TYR A C 1
ATOM 639 O O . TYR A 1 81 ? -18.375 -5.75 3.582 1 95.31 81 TYR A O 1
ATOM 647 N N . ASP A 1 82 ? -18.047 -7.48 4.941 1 93.69 82 ASP A N 1
ATOM 648 C CA . ASP A 1 82 ? -19.312 -7.289 5.652 1 93.69 82 ASP A CA 1
ATOM 649 C C . ASP A 1 82 ? -19.359 -5.918 6.324 1 93.69 82 ASP A C 1
ATOM 651 O O . ASP A 1 82 ? -20.391 -5.242 6.293 1 93.69 82 ASP A O 1
ATOM 655 N N . ILE A 1 83 ? -18.297 -5.555 6.871 1 93.25 83 ILE A N 1
ATOM 656 C CA . ILE A 1 83 ? -18.234 -4.277 7.578 1 93.25 83 ILE A CA 1
ATOM 657 C C . ILE A 1 83 ? -18.344 -3.129 6.578 1 93.25 83 ILE A C 1
ATOM 659 O O . ILE A 1 83 ? -19.156 -2.229 6.742 1 93.25 83 ILE A O 1
ATOM 663 N N . LEU A 1 84 ? -17.625 -3.168 5.5 1 95.94 84 LEU A N 1
ATOM 664 C CA . LEU A 1 84 ? -17.547 -2.055 4.562 1 95.94 84 LEU A CA 1
ATOM 665 C C . LEU A 1 84 ? -18.812 -1.985 3.705 1 95.94 84 LEU A C 1
ATOM 667 O O . LEU A 1 84 ? -19.188 -0.908 3.242 1 95.94 84 LEU A O 1
ATOM 671 N N . SER A 1 85 ? -19.453 -3.107 3.506 1 95.62 85 SER A N 1
ATOM 672 C CA . SER A 1 85 ? -20.625 -3.158 2.641 1 95.62 85 SER A CA 1
ATOM 673 C C . SER A 1 85 ? -21.797 -2.393 3.252 1 95.62 85 SER A C 1
ATOM 675 O O . SER A 1 85 ? -22.781 -2.098 2.566 1 95.62 85 SER A O 1
ATOM 677 N N . ARG A 1 86 ? -21.656 -2.062 4.449 1 94.75 86 ARG A N 1
ATOM 678 C CA . ARG A 1 86 ? -22.672 -1.242 5.102 1 94.75 86 ARG A CA 1
ATOM 679 C C . ARG A 1 86 ? -22.609 0.199 4.605 1 94.75 86 ARG A C 1
ATOM 681 O O . ARG A 1 86 ? -23.594 0.942 4.723 1 94.75 86 ARG A O 1
ATOM 688 N N . TYR A 1 87 ? -21.484 0.556 3.998 1 95.75 87 TYR A N 1
ATOM 689 C CA . TYR A 1 87 ? -21.281 1.967 3.697 1 95.75 87 TYR A CA 1
ATOM 690 C C . TYR A 1 87 ? -20.922 2.164 2.23 1 95.75 87 TYR A C 1
ATOM 692 O O . TYR A 1 87 ? -21.047 3.266 1.693 1 95.75 87 TYR A O 1
ATOM 700 N N . PHE A 1 88 ? -20.5 1.09 1.64 1 98.06 88 PHE A N 1
ATOM 701 C CA . PHE A 1 88 ? -19.984 1.198 0.282 1 98.06 88 PHE A CA 1
ATOM 702 C C . PHE A 1 88 ? -20.453 0.035 -0.577 1 98.06 88 PHE A C 1
ATOM 704 O O . PHE A 1 88 ? -20.969 -0.96 -0.056 1 98.06 88 PHE A O 1
ATOM 711 N N . GLU A 1 89 ? -20.375 0.235 -1.889 1 98.56 89 GLU A N 1
ATOM 712 C CA . GLU A 1 89 ? -20.344 -0.914 -2.789 1 98.56 89 GLU A CA 1
ATOM 713 C C . GLU A 1 89 ? -18.969 -1.59 -2.779 1 98.56 89 GLU A C 1
ATOM 715 O O . GLU A 1 89 ? -17.984 -0.998 -3.203 1 98.56 89 GLU A O 1
ATOM 720 N N . VAL A 1 90 ? -18.969 -2.797 -2.311 1 98.19 90 VAL A N 1
ATOM 721 C CA . VAL A 1 90 ? -17.688 -3.451 -2.08 1 98.19 90 VAL A CA 1
ATOM 722 C C . VAL A 1 90 ? -17.5 -4.586 -3.084 1 98.19 90 VAL A C 1
ATOM 724 O O . VAL A 1 90 ? -18.422 -5.359 -3.34 1 98.19 90 VAL A O 1
ATOM 727 N N . PHE A 1 91 ? -16.312 -4.625 -3.691 1 98.12 91 PHE A N 1
ATOM 728 C CA . PHE A 1 91 ? -15.891 -5.699 -4.578 1 98.12 91 PHE A CA 1
ATOM 729 C C . PHE A 1 91 ? -14.695 -6.441 -3.988 1 98.12 91 PHE A C 1
ATOM 731 O O . PHE A 1 91 ? -13.781 -5.82 -3.447 1 98.12 91 PHE A O 1
ATOM 738 N N . SER A 1 92 ? -14.758 -7.695 -4.023 1 97.38 92 SER A N 1
ATOM 739 C CA . SER A 1 92 ? -13.672 -8.492 -3.455 1 97.38 92 SER A CA 1
ATOM 740 C C . SER A 1 92 ? -13.18 -9.539 -4.445 1 97.38 92 SER A C 1
ATOM 742 O O . SER A 1 92 ? -13.984 -10.211 -5.102 1 97.38 92 SER A O 1
ATOM 744 N N . VAL A 1 93 ? -11.867 -9.609 -4.574 1 96.81 93 VAL A N 1
ATOM 745 C CA . VAL A 1 93 ? -11.273 -10.531 -5.535 1 96.81 93 VAL A CA 1
ATOM 746 C C . VAL A 1 93 ? -10.164 -11.336 -4.863 1 96.81 93 VAL A C 1
ATOM 748 O O . VAL A 1 93 ? -9.234 -10.766 -4.289 1 96.81 93 VAL A O 1
ATOM 751 N N . CYS A 1 94 ? -10.258 -12.625 -5.012 1 95.69 94 CYS A N 1
ATOM 752 C CA . CYS A 1 94 ? -9.297 -13.555 -4.441 1 95.69 94 CYS A CA 1
ATOM 753 C C . CYS A 1 94 ? -8.039 -13.641 -5.305 1 95.69 94 CYS A C 1
ATOM 755 O O . CYS A 1 94 ? -8.109 -13.453 -6.52 1 95.69 94 CYS A O 1
ATOM 757 N N . CYS A 1 95 ? -6.973 -14.039 -4.672 1 95.94 95 CYS A N 1
ATOM 758 C CA . CYS A 1 95 ? -5.691 -14.086 -5.371 1 95.94 95 CYS A CA 1
ATOM 759 C C . CYS A 1 95 ? -5.688 -15.195 -6.418 1 95.94 95 CYS A C 1
ATOM 761 O O . CYS A 1 95 ? -4.879 -15.164 -7.348 1 95.94 95 CYS A O 1
ATOM 763 N N . LYS A 1 96 ? -6.594 -16.125 -6.375 1 92.44 96 LYS A N 1
ATOM 764 C CA . LYS A 1 96 ? -6.617 -17.266 -7.289 1 92.44 96 LYS A CA 1
ATOM 765 C C . LYS A 1 96 ? -7.621 -17.047 -8.414 1 92.44 96 LYS A C 1
ATOM 767 O O . LYS A 1 96 ? -7.918 -17.969 -9.18 1 92.44 96 LYS A O 1
ATOM 772 N N . VAL A 1 97 ? -7.996 -15.883 -8.508 1 91.12 97 VAL A N 1
ATOM 773 C CA . VAL A 1 97 ? -9.008 -15.539 -9.5 1 91.12 97 VAL A CA 1
ATOM 774 C C . VAL A 1 97 ? -8.547 -16 -10.883 1 91.12 97 VAL A C 1
ATOM 776 O O . VAL A 1 97 ? -7.363 -15.93 -11.211 1 91.12 97 VAL A O 1
ATOM 779 N N . CYS A 1 98 ? -9.461 -16.531 -11.695 1 85.38 98 CYS A N 1
ATOM 780 C CA . CYS A 1 98 ? -9.289 -16.984 -13.062 1 85.38 98 CYS A CA 1
ATOM 781 C C . CYS A 1 98 ? -8.602 -18.344 -13.102 1 85.38 98 CYS A C 1
ATOM 783 O O . CYS A 1 98 ? -8.492 -18.969 -14.164 1 85.38 98 CYS A O 1
ATOM 785 N N . SER A 1 99 ? -8.023 -18.797 -12.094 1 85.38 99 SER A N 1
ATOM 786 C CA . SER A 1 99 ? -7.461 -20.125 -11.953 1 85.38 99 SER A CA 1
ATOM 787 C C . SER A 1 99 ? -6.32 -20.359 -12.938 1 85.38 99 SER A C 1
ATOM 789 O O . SER A 1 99 ? -6.316 -21.344 -13.672 1 85.38 99 SER A O 1
ATOM 791 N N . LEU A 1 100 ? -5.367 -19.531 -12.906 1 88.75 100 LEU A N 1
ATOM 792 C CA . LEU A 1 100 ? -4.184 -19.75 -13.734 1 88.75 100 LEU A CA 1
ATOM 793 C C . LEU A 1 100 ? -3.348 -20.906 -13.203 1 88.75 100 LEU A C 1
ATOM 795 O O . LEU A 1 100 ? -3.145 -21.031 -11.992 1 88.75 100 LEU A O 1
ATOM 799 N N . GLU A 1 101 ? -2.957 -21.672 -14.156 1 89.12 101 GLU A N 1
ATOM 800 C CA . GLU A 1 101 ? -2.188 -22.844 -13.758 1 89.12 101 GLU A CA 1
ATOM 801 C C . GLU A 1 101 ? -0.721 -22.5 -13.523 1 89.12 101 GLU A C 1
ATOM 803 O O . GLU A 1 101 ? -0.09 -21.859 -14.375 1 89.12 101 GLU A O 1
ATOM 808 N N . LYS A 1 102 ? -0.202 -23 -12.438 1 92.25 102 LYS A N 1
ATOM 809 C CA . LYS A 1 102 ? 1.203 -22.766 -12.117 1 92.25 102 LYS A CA 1
ATOM 810 C C . LYS A 1 102 ? 2.113 -23.25 -13.242 1 92.25 102 LYS A C 1
ATOM 812 O O . LYS A 1 102 ? 3.047 -22.547 -13.633 1 92.25 102 LYS A O 1
ATOM 817 N N . GLU A 1 103 ? 1.832 -24.391 -13.766 1 91.06 103 GLU A N 1
ATOM 818 C CA . GLU A 1 103 ? 2.672 -25 -14.797 1 91.06 103 GLU A CA 1
ATOM 819 C C . GLU A 1 103 ? 2.768 -24.109 -16.031 1 91.06 103 GLU A C 1
ATOM 821 O O . GLU A 1 103 ? 3.84 -23.984 -16.625 1 91.06 103 GLU A O 1
ATOM 826 N N . SER A 1 104 ? 1.692 -23.516 -16.422 1 90.06 104 SER A N 1
ATOM 827 C CA . SER A 1 104 ? 1.66 -22.672 -17.609 1 90.06 104 SER A CA 1
ATOM 828 C C . SER A 1 104 ? 2.502 -21.422 -17.422 1 90.06 104 SER A C 1
ATOM 830 O O . SER A 1 104 ? 2.904 -20.781 -18.391 1 90.06 104 SER A O 1
ATOM 832 N N . LEU A 1 105 ? 2.82 -21.094 -16.172 1 93 105 LEU A N 1
ATOM 833 C CA . LEU A 1 105 ? 3.58 -19.891 -15.875 1 93 105 LEU A CA 1
ATOM 834 C C . LEU A 1 105 ? 5.02 -20.219 -15.5 1 93 105 LEU A C 1
ATOM 836 O O . LEU A 1 105 ? 5.789 -19.344 -15.109 1 93 105 LEU A O 1
ATOM 840 N N . GLY A 1 106 ? 5.289 -21.516 -15.539 1 93.38 106 GLY A N 1
ATOM 841 C CA . GLY A 1 106 ? 6.629 -21.953 -15.172 1 93.38 106 GLY A CA 1
ATOM 842 C C . GLY A 1 106 ? 6.891 -21.875 -13.68 1 93.38 106 GLY A C 1
ATOM 843 O O . GLY A 1 106 ? 8.023 -21.625 -13.258 1 93.38 106 GLY A O 1
ATOM 844 N N . ILE A 1 107 ? 5.871 -21.938 -12.93 1 94.31 107 ILE A N 1
ATOM 845 C CA . ILE A 1 107 ? 5.984 -21.938 -11.477 1 94.31 107 ILE A CA 1
ATOM 846 C C . ILE A 1 107 ? 5.953 -23.375 -10.961 1 94.31 107 ILE A C 1
ATOM 848 O O . ILE A 1 107 ? 5.113 -24.172 -11.383 1 94.31 107 ILE A O 1
ATOM 852 N N . LYS A 1 108 ? 6.848 -23.656 -10.109 1 90.44 108 LYS A N 1
ATOM 853 C CA . LYS A 1 108 ? 6.922 -25 -9.555 1 90.44 108 LYS A CA 1
ATOM 854 C C . LYS A 1 108 ? 5.699 -25.312 -8.688 1 90.44 108 LYS A C 1
ATOM 856 O O . LYS A 1 108 ? 5.305 -24.5 -7.855 1 90.44 108 LYS A O 1
ATOM 861 N N . LYS A 1 109 ? 5.188 -26.438 -8.883 1 89.19 109 LYS A N 1
ATOM 862 C CA . LYS A 1 109 ? 4.051 -26.891 -8.078 1 89.19 109 LYS A CA 1
ATOM 863 C C . LYS A 1 109 ? 4.512 -27.391 -6.715 1 89.19 109 LYS A C 1
ATOM 865 O O . LYS A 1 109 ? 5.645 -27.844 -6.562 1 89.19 109 LYS A O 1
ATOM 870 N N . THR A 1 110 ? 3.629 -27.297 -5.789 1 84.25 110 THR A N 1
ATOM 871 C CA . THR A 1 110 ? 3.896 -27.875 -4.473 1 84.25 110 THR A CA 1
ATOM 872 C C . THR A 1 110 ? 3.758 -29.391 -4.504 1 84.25 110 THR A C 1
ATOM 874 O O . THR A 1 110 ? 4.562 -30.109 -3.898 1 84.25 110 THR A O 1
ATOM 877 N N . GLU A 1 111 ? 2.691 -29.812 -5.238 1 79.5 111 GLU A N 1
ATOM 878 C CA . GLU A 1 111 ? 2.473 -31.234 -5.453 1 79.5 111 GLU A CA 1
ATOM 879 C C . GLU A 1 111 ? 2.738 -31.625 -6.906 1 79.5 111 GLU A C 1
ATOM 881 O O . GLU A 1 111 ? 2.416 -30.859 -7.824 1 79.5 111 GLU A O 1
ATOM 886 N N . SER A 1 112 ? 3.373 -32.688 -7.055 1 75.75 112 SER A N 1
ATOM 887 C CA . SER A 1 112 ? 3.83 -33.125 -8.375 1 75.75 112 SER A CA 1
ATOM 888 C C . SER A 1 112 ? 2.656 -33.406 -9.305 1 75.75 112 SER A C 1
ATOM 890 O O . SER A 1 112 ? 2.754 -33.188 -10.516 1 75.75 112 SER A O 1
ATOM 892 N N . GLN A 1 113 ? 1.56 -33.812 -8.734 1 80.06 113 GLN A N 1
ATOM 893 C CA . GLN A 1 113 ? 0.46 -34.219 -9.609 1 80.06 113 GLN A CA 1
ATOM 894 C C . GLN A 1 113 ? -0.752 -33.312 -9.406 1 80.06 113 GLN A C 1
ATOM 896 O O . GLN A 1 113 ? -0.941 -32.75 -8.32 1 80.06 113 GLN A O 1
ATOM 901 N N . GLY A 1 114 ? -1.401 -33.031 -10.594 1 85.5 114 GLY A N 1
ATOM 902 C CA . GLY A 1 114 ? -2.689 -32.344 -10.523 1 85.5 114 GLY A CA 1
ATOM 903 C C . GLY A 1 114 ? -2.598 -30.875 -10.789 1 85.5 114 GLY A C 1
ATOM 904 O O . GLY A 1 114 ? -1.51 -30.344 -11.023 1 85.5 114 GLY A O 1
ATOM 905 N N . PHE A 1 115 ? -3.688 -30.234 -10.844 1 88.69 115 PHE A N 1
ATOM 906 C CA . PHE A 1 115 ? -3.842 -28.812 -11.094 1 88.69 115 PHE A CA 1
ATOM 907 C C . PHE A 1 115 ? -3.57 -28 -9.828 1 88.69 115 PHE A C 1
ATOM 909 O O . PHE A 1 115 ? -4.004 -28.391 -8.742 1 88.69 115 PHE A O 1
ATOM 916 N N . GLU A 1 116 ? -2.697 -26.969 -9.992 1 91 116 GLU A N 1
ATOM 917 C CA . GLU A 1 116 ? -2.521 -25.984 -8.922 1 91 116 GLU A CA 1
ATOM 918 C C . GLU A 1 116 ? -2.656 -24.562 -9.445 1 91 116 GLU A C 1
ATOM 920 O O . GLU A 1 116 ? -1.997 -24.188 -10.422 1 91 116 GLU A O 1
ATOM 925 N N . ALA A 1 117 ? -3.482 -23.812 -8.844 1 90.5 117 ALA A N 1
ATOM 926 C CA . ALA A 1 117 ? -3.729 -22.438 -9.258 1 90.5 117 ALA A CA 1
ATOM 927 C C . ALA A 1 117 ? -2.637 -21.5 -8.734 1 90.5 117 ALA A C 1
ATOM 929 O O . ALA A 1 117 ? -2.18 -21.641 -7.602 1 90.5 117 ALA A O 1
ATOM 930 N N . ALA A 1 118 ? -2.223 -20.609 -9.609 1 92.88 118 ALA A N 1
ATOM 931 C CA . ALA A 1 118 ? -1.284 -19.562 -9.211 1 92.88 118 ALA A CA 1
ATOM 932 C C . ALA A 1 118 ? -2.023 -18.312 -8.734 1 92.88 118 ALA A C 1
ATOM 934 O O . ALA A 1 118 ? -3.203 -18.125 -9.039 1 92.88 118 ALA A O 1
ATOM 935 N N . CYS A 1 119 ? -1.393 -17.594 -7.957 1 95.12 119 CYS A N 1
ATOM 936 C CA . CYS A 1 119 ? -1.926 -16.266 -7.664 1 95.12 119 CYS A CA 1
ATOM 937 C C . CYS A 1 119 ? -1.971 -15.406 -8.922 1 95.12 119 CYS A C 1
ATOM 939 O O . CYS A 1 119 ? -1.146 -15.57 -9.828 1 95.12 119 CYS A O 1
ATOM 941 N N . ASN A 1 120 ? -2.945 -14.531 -9 1 94.56 120 ASN A N 1
ATOM 942 C CA . ASN A 1 120 ? -3.176 -13.695 -10.18 1 94.56 120 ASN A CA 1
ATOM 943 C C . ASN A 1 120 ? -3.416 -12.242 -9.805 1 94.56 120 ASN A C 1
ATOM 945 O O . ASN A 1 120 ? -4.504 -11.703 -10.031 1 94.56 120 ASN A O 1
ATOM 949 N N . PRO A 1 121 ? -2.344 -11.531 -9.383 1 97.12 121 PRO A N 1
ATOM 950 C CA . PRO A 1 121 ? -2.529 -10.148 -8.953 1 97.12 121 PRO A CA 1
ATOM 951 C C . PRO A 1 121 ? -2.963 -9.227 -10.094 1 97.12 121 PRO A C 1
ATOM 953 O O . PRO A 1 121 ? -3.689 -8.258 -9.867 1 97.12 121 PRO A O 1
ATOM 956 N N . ILE A 1 122 ? -2.516 -9.469 -11.297 1 96.56 122 ILE A N 1
ATOM 957 C CA . ILE A 1 122 ? -2.961 -8.664 -12.43 1 96.56 122 ILE A CA 1
ATOM 958 C C . ILE A 1 122 ? -4.461 -8.859 -12.641 1 96.56 122 ILE A C 1
ATOM 960 O O . ILE A 1 122 ? -5.191 -7.887 -12.867 1 96.56 122 ILE A O 1
ATOM 964 N N . GLY A 1 123 ? -4.902 -10.148 -12.555 1 94.75 123 GLY A N 1
ATOM 965 C CA . GLY A 1 123 ? -6.332 -10.406 -12.633 1 94.75 123 GLY A CA 1
ATOM 966 C C . GLY A 1 123 ? -7.129 -9.688 -11.562 1 94.75 123 GLY A C 1
ATOM 967 O O . GLY A 1 123 ? -8.195 -9.141 -11.836 1 94.75 123 GLY A O 1
ATOM 968 N N . GLN A 1 124 ? -6.625 -9.703 -10.312 1 96.19 124 GLN A N 1
ATOM 969 C CA . GLN A 1 124 ? -7.273 -8.969 -9.227 1 96.19 124 GLN A CA 1
ATOM 970 C C . GLN A 1 124 ? -7.414 -7.488 -9.586 1 96.19 124 GLN A C 1
ATOM 972 O O . GLN A 1 124 ? -8.5 -6.914 -9.461 1 96.19 124 GLN A O 1
ATOM 977 N N . ALA A 1 125 ? -6.312 -6.902 -10.039 1 97.31 125 ALA A N 1
ATOM 978 C CA . ALA A 1 125 ? -6.293 -5.473 -10.328 1 97.31 125 ALA A CA 1
ATOM 979 C C . ALA A 1 125 ? -7.23 -5.137 -11.484 1 97.31 125 ALA A C 1
ATOM 981 O O . ALA A 1 125 ? -8.008 -4.18 -11.406 1 97.31 125 ALA A O 1
ATOM 982 N N . LEU A 1 126 ? -7.172 -5.922 -12.539 1 95.62 126 LEU A N 1
ATOM 983 C CA . LEU A 1 126 ? -7.977 -5.656 -13.727 1 95.62 126 LEU A CA 1
ATOM 984 C C . LEU A 1 126 ? -9.469 -5.719 -13.406 1 95.62 126 LEU A C 1
ATOM 986 O O . LEU A 1 126 ? -10.242 -4.879 -13.867 1 95.62 126 LEU A O 1
ATOM 990 N N . LEU A 1 127 ? -9.867 -6.691 -12.641 1 95.38 127 LEU A N 1
ATOM 991 C CA . LEU A 1 127 ? -11.273 -6.824 -12.281 1 95.38 127 LEU A CA 1
ATOM 992 C C . LEU A 1 127 ? -11.727 -5.637 -11.438 1 95.38 127 LEU A C 1
ATOM 994 O O . LEU A 1 127 ? -12.812 -5.09 -11.672 1 95.38 127 LEU A O 1
ATOM 998 N N . LEU A 1 128 ? -10.93 -5.254 -10.523 1 97.62 128 LEU A N 1
ATOM 999 C CA . LEU A 1 128 ? -11.289 -4.113 -9.688 1 97.62 128 LEU A CA 1
ATOM 1000 C C . LEU A 1 128 ? -11.258 -2.818 -10.5 1 97.62 128 LEU A C 1
ATOM 1002 O O . LEU A 1 128 ? -12.055 -1.911 -10.25 1 97.62 128 LEU A O 1
ATOM 1006 N N . ASN A 1 129 ? -10.305 -2.67 -11.469 1 97.38 129 ASN A N 1
ATOM 1007 C CA . ASN A 1 129 ? -10.32 -1.548 -12.398 1 97.38 129 ASN A CA 1
ATOM 1008 C C . ASN A 1 129 ? -11.633 -1.477 -13.172 1 97.38 129 ASN A C 1
ATOM 1010 O O . ASN A 1 129 ? -12.219 -0.403 -13.305 1 97.38 129 ASN A O 1
ATOM 1014 N N . ASN A 1 130 ? -12.047 -2.643 -13.641 1 95.31 130 ASN A N 1
ATOM 1015 C CA . ASN A 1 130 ? -13.289 -2.713 -14.406 1 95.31 130 ASN A CA 1
ATOM 1016 C C . ASN A 1 130 ? -14.492 -2.297 -13.57 1 95.31 130 ASN A C 1
ATOM 1018 O O . ASN A 1 130 ? -15.445 -1.71 -14.094 1 95.31 130 ASN A O 1
ATOM 1022 N N . ASP A 1 131 ? -14.391 -2.605 -12.312 1 96.44 131 ASP A N 1
ATOM 1023 C CA . ASP A 1 131 ? -15.477 -2.236 -11.414 1 96.44 131 ASP A CA 1
ATOM 1024 C C . ASP A 1 131 ? -15.43 -0.746 -11.078 1 96.44 131 ASP A C 1
ATOM 1026 O O . ASP A 1 131 ? -16.391 -0.194 -10.547 1 96.44 131 ASP A O 1
ATOM 1030 N N . GLY A 1 132 ? -14.281 -0.09 -11.383 1 98.25 132 GLY A N 1
ATOM 1031 C CA . GLY A 1 132 ? -14.156 1.341 -11.148 1 98.25 132 GLY A CA 1
ATOM 1032 C C . GLY A 1 132 ? -14.078 1.701 -9.68 1 98.25 132 GLY A C 1
ATOM 1033 O O . GLY A 1 132 ? -14.742 2.633 -9.227 1 98.25 132 GLY A O 1
ATOM 1034 N N . THR A 1 133 ? -13.32 0.934 -8.906 1 98.81 133 THR A N 1
ATOM 1035 C CA . THR A 1 133 ? -13.203 1.183 -7.473 1 98.81 133 THR A CA 1
ATOM 1036 C C . THR A 1 133 ? -12.484 2.502 -7.207 1 98.81 133 THR A C 1
ATOM 1038 O O . THR A 1 133 ? -11.625 2.916 -7.992 1 98.81 133 THR A O 1
ATOM 1041 N N . ASP A 1 134 ? -12.844 3.141 -6.117 1 98.81 134 ASP A N 1
ATOM 1042 C CA . ASP A 1 134 ? -12.203 4.387 -5.695 1 98.81 134 ASP A CA 1
ATOM 1043 C C . ASP A 1 134 ? -10.953 4.109 -4.871 1 98.81 134 ASP A C 1
ATOM 1045 O O . ASP A 1 134 ? -10.031 4.926 -4.84 1 98.81 134 ASP A O 1
ATOM 1049 N N . LEU A 1 135 ? -10.93 3.018 -4.215 1 98.88 135 LEU A N 1
ATOM 1050 C CA . LEU A 1 135 ? -9.859 2.568 -3.332 1 98.88 135 LEU A CA 1
ATOM 1051 C C . LEU A 1 135 ? -9.805 1.046 -3.273 1 98.88 135 LEU A C 1
ATOM 1053 O O . LEU A 1 135 ? -10.852 0.384 -3.258 1 98.88 135 LEU A O 1
ATOM 1057 N N . ASN A 1 136 ? -8.633 0.52 -3.283 1 98.94 136 ASN A N 1
ATOM 1058 C CA . ASN A 1 136 ? -8.453 -0.917 -3.107 1 98.94 136 ASN A CA 1
ATOM 1059 C C . ASN A 1 136 ? -7.676 -1.231 -1.83 1 98.94 136 ASN A C 1
ATOM 1061 O O . ASN A 1 136 ? -6.664 -0.591 -1.538 1 98.94 136 ASN A O 1
ATOM 1065 N N . ILE A 1 137 ? -8.188 -2.189 -1.12 1 98.75 137 ILE A N 1
ATOM 1066 C CA . ILE A 1 137 ? -7.531 -2.695 0.081 1 98.75 137 ILE A CA 1
ATOM 1067 C C . ILE A 1 137 ? -6.859 -4.035 -0.222 1 98.75 137 ILE A C 1
ATOM 1069 O O . ILE A 1 137 ? -7.496 -4.949 -0.745 1 98.75 137 ILE A O 1
ATOM 1073 N N . MET A 1 138 ? -5.602 -4.086 0.021 1 98.75 138 MET A N 1
ATOM 1074 C CA . MET A 1 138 ? -4.871 -5.348 -0.058 1 98.75 138 MET A CA 1
ATOM 1075 C C . MET A 1 138 ? -4.852 -6.055 1.294 1 98.75 138 MET A C 1
ATOM 1077 O O . MET A 1 138 ? -4.418 -5.477 2.293 1 98.75 138 MET A O 1
ATOM 1081 N N . LEU A 1 139 ? -5.297 -7.273 1.296 1 98 139 LEU A N 1
ATOM 1082 C CA . LEU A 1 139 ? -5.402 -8.023 2.543 1 98 139 LEU A CA 1
ATOM 1083 C C . LEU A 1 139 ? -4.633 -9.336 2.455 1 98 139 LEU A C 1
ATOM 1085 O O . LEU A 1 139 ? -5.102 -10.297 1.834 1 98 139 LEU A O 1
ATOM 1089 N N . GLY A 1 140 ? -3.461 -9.352 3.02 1 97.12 140 GLY A N 1
ATOM 1090 C CA . GLY A 1 140 ? -2.686 -10.57 3.18 1 97.12 140 GLY A CA 1
ATOM 1091 C C . GLY A 1 140 ? -1.935 -10.969 1.924 1 97.12 140 GLY A C 1
ATOM 1092 O O . GLY A 1 140 ? -1.45 -12.102 1.814 1 97.12 140 GLY A O 1
ATOM 1093 N N . LEU A 1 141 ? -1.87 -10.117 0.883 1 98.25 141 LEU A N 1
ATOM 1094 C CA . LEU A 1 141 ? -1.102 -10.461 -0.308 1 98.25 141 LEU A CA 1
ATOM 1095 C C . LEU A 1 141 ? 0.381 -10.602 0.022 1 98.25 141 LEU A C 1
ATOM 1097 O O . LEU A 1 141 ? 0.949 -9.75 0.713 1 98.25 141 LEU A O 1
ATOM 1101 N N . LYS A 1 142 ? 0.959 -11.617 -0.467 1 97.31 142 LYS A N 1
ATOM 1102 C CA . LYS A 1 142 ? 2.375 -11.867 -0.212 1 97.31 142 LYS A CA 1
ATOM 1103 C C . LYS A 1 142 ? 3.256 -10.945 -1.054 1 97.31 142 LYS A C 1
ATOM 1105 O O . LYS A 1 142 ? 2.801 -10.391 -2.057 1 97.31 142 LYS A O 1
ATOM 1110 N N . THR A 1 143 ? 4.512 -10.883 -0.645 1 97.56 143 THR A N 1
ATOM 1111 C CA . THR A 1 143 ? 5.438 -9.938 -1.262 1 97.56 143 THR A CA 1
ATOM 1112 C C . THR A 1 143 ? 5.582 -10.219 -2.754 1 97.56 143 THR A C 1
ATOM 1114 O O . THR A 1 143 ? 5.758 -11.367 -3.16 1 97.56 143 THR A O 1
ATOM 1117 N N . GLY A 1 144 ? 5.621 -9.266 -3.545 1 98.5 144 GLY A N 1
ATOM 1118 C CA . GLY A 1 144 ? 5.672 -9.359 -4.996 1 98.5 144 GLY A CA 1
ATOM 1119 C C . GLY A 1 144 ? 4.305 -9.32 -5.645 1 98.5 144 GLY A C 1
ATOM 1120 O O . GLY A 1 144 ? 4.105 -8.625 -6.645 1 98.5 144 GLY A O 1
ATOM 1121 N N . TYR A 1 145 ? 3.385 -10.148 -5.055 1 98.62 145 TYR A N 1
ATOM 1122 C CA . TYR A 1 145 ? 2.002 -10.102 -5.52 1 98.62 145 TYR A CA 1
ATOM 1123 C C . TYR A 1 145 ? 1.364 -8.758 -5.188 1 98.62 145 TYR A C 1
ATOM 1125 O O . TYR A 1 145 ? 0.631 -8.195 -6 1 98.62 145 TYR A O 1
ATOM 1133 N N . ASP A 1 146 ? 1.704 -8.305 -4.023 1 98.69 146 ASP A N 1
ATOM 1134 C CA . ASP A 1 146 ? 1.179 -7.004 -3.619 1 98.69 146 ASP A CA 1
ATOM 1135 C C . ASP A 1 146 ? 1.778 -5.887 -4.469 1 98.69 146 ASP A C 1
ATOM 1137 O O . ASP A 1 146 ? 1.077 -4.945 -4.852 1 98.69 146 ASP A O 1
ATOM 1141 N N . ILE A 1 147 ? 3.043 -6.012 -4.789 1 98.81 147 ILE A N 1
ATOM 1142 C CA . ILE A 1 147 ? 3.701 -4.996 -5.602 1 98.81 147 ILE A CA 1
ATOM 1143 C C . ILE A 1 147 ? 3.09 -4.977 -7 1 98.81 147 ILE A C 1
ATOM 1145 O O . ILE A 1 147 ? 2.76 -3.91 -7.527 1 98.81 147 ILE A O 1
ATOM 1149 N N . LEU A 1 148 ? 2.955 -6.148 -7.602 1 98.5 148 LEU A N 1
ATOM 1150 C CA . LEU A 1 148 ? 2.389 -6.242 -8.945 1 98.5 148 LEU A CA 1
ATOM 1151 C C . LEU A 1 148 ? 0.938 -5.773 -8.953 1 98.5 148 LEU A C 1
ATOM 1153 O O . LEU A 1 148 ? 0.506 -5.102 -9.891 1 98.5 148 LEU A O 1
ATOM 1157 N N . PHE A 1 149 ? 0.2 -6.141 -7.898 1 98.62 149 PHE A N 1
ATOM 1158 C CA . PHE A 1 149 ? -1.164 -5.637 -7.785 1 98.62 149 PHE A CA 1
ATOM 1159 C C . PHE A 1 149 ? -1.179 -4.113 -7.766 1 98.62 149 PHE A C 1
ATOM 1161 O O . PHE A 1 149 ? -1.93 -3.484 -8.516 1 98.62 149 PHE A O 1
ATOM 1168 N N . ALA A 1 150 ? -0.358 -3.527 -6.93 1 98.81 150 ALA A N 1
ATOM 1169 C CA . ALA A 1 150 ? -0.306 -2.074 -6.801 1 98.81 150 ALA A CA 1
ATOM 1170 C C . ALA A 1 150 ? 0.085 -1.419 -8.125 1 98.81 150 ALA A C 1
ATOM 1172 O O . ALA A 1 150 ? -0.44 -0.361 -8.477 1 98.81 150 ALA A O 1
ATOM 1173 N N . LYS A 1 151 ? 0.951 -2.037 -8.789 1 98.38 151 LYS A N 1
ATOM 1174 C CA . LYS A 1 151 ? 1.408 -1.527 -10.086 1 98.38 151 LYS A CA 1
ATOM 1175 C C . LYS A 1 151 ? 0.262 -1.468 -11.086 1 98.38 151 LYS A C 1
ATOM 1177 O O . LYS A 1 151 ? 0.193 -0.545 -11.906 1 98.38 151 LYS A O 1
ATOM 1182 N N . CYS A 1 152 ? -0.653 -2.416 -11 1 97.75 152 CYS A N 1
ATOM 1183 C CA . CYS A 1 152 ? -1.68 -2.566 -12.023 1 97.75 152 CYS A CA 1
ATOM 1184 C C . CYS A 1 152 ? -2.998 -1.952 -11.57 1 97.75 152 CYS A C 1
ATOM 1186 O O . CYS A 1 152 ? -3.936 -1.829 -12.367 1 97.75 152 CYS A O 1
ATOM 1188 N N . SER A 1 153 ? -3.072 -1.551 -10.305 1 98.62 153 SER A N 1
ATOM 1189 C CA . SER A 1 153 ? -4.289 -0.951 -9.766 1 98.62 153 SER A CA 1
ATOM 1190 C C . SER A 1 153 ? -4.426 0.504 -10.203 1 98.62 153 SER A C 1
ATOM 1192 O O . SER A 1 153 ? -3.529 1.316 -9.969 1 98.62 153 SER A O 1
ATOM 1194 N N . GLU A 1 154 ? -5.508 0.821 -10.797 1 98.56 154 GLU A N 1
ATOM 1195 C CA . GLU A 1 154 ? -5.758 2.207 -11.18 1 98.56 154 GLU A CA 1
ATOM 1196 C C . GLU A 1 154 ? -6.125 3.057 -9.969 1 98.56 154 GLU A C 1
ATOM 1198 O O . GLU A 1 154 ? -5.73 4.223 -9.875 1 98.56 154 GLU A O 1
ATOM 1203 N N . ALA A 1 155 ? -6.906 2.527 -9.062 1 98.81 155 ALA A N 1
ATOM 1204 C CA . ALA A 1 155 ? -7.195 3.189 -7.789 1 98.81 155 ALA A CA 1
ATOM 1205 C C . ALA A 1 155 ? -6.027 3.057 -6.82 1 98.81 155 ALA A C 1
ATOM 1207 O O . ALA A 1 155 ? -5.227 2.123 -6.93 1 98.81 155 ALA A O 1
ATOM 1208 N N . PRO A 1 156 ? -5.906 4.035 -5.895 1 98.88 156 PRO A N 1
ATOM 1209 C CA . PRO A 1 156 ? -4.906 3.814 -4.848 1 98.88 156 PRO A CA 1
ATOM 1210 C C . PRO A 1 156 ? -5.133 2.514 -4.082 1 98.88 156 PRO A C 1
ATOM 1212 O O . PRO A 1 156 ? -6.281 2.135 -3.824 1 98.88 156 PRO A O 1
ATOM 1215 N N . ALA A 1 157 ? -4.047 1.788 -3.795 1 98.88 157 ALA A N 1
ATOM 1216 C CA . ALA A 1 157 ? -4.074 0.51 -3.088 1 98.88 157 ALA A CA 1
ATOM 1217 C C . ALA A 1 157 ? -3.281 0.585 -1.787 1 98.88 157 ALA A C 1
ATOM 1219 O O . ALA A 1 157 ? -2.113 0.978 -1.788 1 98.88 157 ALA A O 1
ATOM 1220 N N . ILE A 1 158 ? -3.943 0.224 -0.706 1 98.81 158 ILE A N 1
ATOM 1221 C CA . ILE A 1 158 ? -3.26 0.2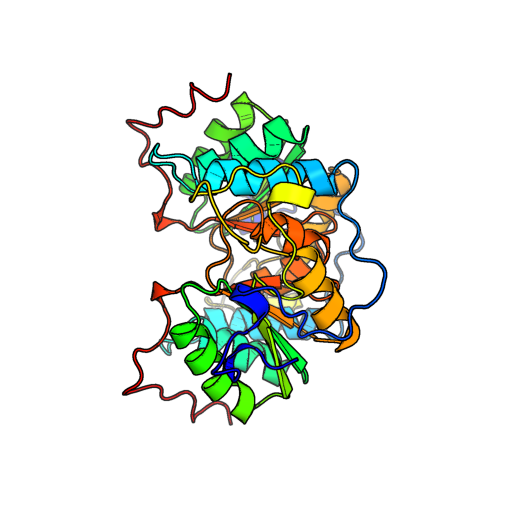52 0.583 1 98.81 158 ILE A CA 1
ATOM 1222 C C . ILE A 1 158 ? -3.404 -1.103 1.272 1 98.81 158 ILE A C 1
ATOM 1224 O O . ILE A 1 158 ? -4.355 -1.842 1.011 1 98.81 158 ILE A O 1
ATOM 1228 N N . THR A 1 159 ? -2.477 -1.403 2.113 1 98.06 159 THR A N 1
ATOM 1229 C CA . THR A 1 159 ? -2.5 -2.658 2.854 1 98.06 159 THR A CA 1
ATOM 1230 C C . THR A 1 159 ? -3.268 -2.5 4.164 1 98.06 159 THR A C 1
ATOM 1232 O O . THR A 1 159 ? -3.051 -1.537 4.902 1 98.06 159 THR A O 1
ATOM 1235 N N . LEU A 1 160 ? -4.137 -3.34 4.414 1 97.5 160 LEU A N 1
ATOM 1236 C CA . LEU A 1 160 ? -4.766 -3.477 5.723 1 97.5 160 LEU A CA 1
ATOM 1237 C C . LEU A 1 160 ? -4.113 -4.598 6.527 1 97.5 160 LEU A C 1
ATOM 1239 O O . LEU A 1 160 ? -4.172 -5.766 6.133 1 97.5 160 LEU A O 1
ATOM 1243 N N . PRO A 1 161 ? -3.502 -4.207 7.617 1 93.94 161 PRO A N 1
ATOM 1244 C CA . PRO A 1 161 ? -2.869 -5.254 8.422 1 93.94 161 PRO A CA 1
ATOM 1245 C C . PRO A 1 161 ? -3.877 -6.23 9.016 1 93.94 161 PRO A C 1
ATOM 1247 O O . PRO A 1 161 ? -4.883 -5.809 9.594 1 93.94 161 PRO A O 1
ATOM 1250 N N . LEU A 1 162 ? -3.545 -7.48 8.938 1 90.12 162 LEU A N 1
ATOM 1251 C CA . LEU A 1 162 ? -4.422 -8.531 9.445 1 90.12 162 LEU A CA 1
ATOM 1252 C C . LEU A 1 162 ? -4.566 -8.422 10.961 1 90.12 162 LEU A C 1
ATOM 1254 O O . LEU A 1 162 ? -5.645 -8.68 11.508 1 90.12 162 LEU A O 1
ATOM 1258 N N . LEU A 1 163 ? -3.566 -7.988 11.609 1 81.75 163 LEU A N 1
ATOM 1259 C CA . LEU A 1 163 ? -3.521 -7.953 13.07 1 81.75 163 LEU A CA 1
ATOM 1260 C C . LEU A 1 163 ? -4.469 -6.891 13.617 1 81.75 163 LEU A C 1
ATOM 1262 O O . LEU A 1 163 ? -4.824 -6.922 14.797 1 81.75 163 LEU A O 1
ATOM 1266 N N . GLU A 1 164 ? -4.93 -5.98 12.82 1 77.94 164 GLU A N 1
ATOM 1267 C CA . GLU A 1 164 ? -5.773 -4.883 13.289 1 77.94 164 GLU A CA 1
ATOM 1268 C C . GLU A 1 164 ? -7.25 -5.176 13.047 1 77.94 164 GLU A C 1
ATOM 1270 O O . GLU A 1 164 ? -8.117 -4.363 13.383 1 77.94 164 GLU A O 1
ATOM 1275 N N . LEU A 1 165 ? -7.527 -6.215 12.469 1 77.88 165 LEU A N 1
ATOM 1276 C CA . LEU A 1 165 ? -8.922 -6.555 12.219 1 77.88 165 LEU A CA 1
ATOM 1277 C C . LEU A 1 165 ? -9.633 -6.934 13.516 1 77.88 165 LEU A C 1
ATOM 1279 O O . LEU A 1 165 ? -9.039 -7.582 14.383 1 77.88 165 LEU A O 1
ATOM 1283 N N . PRO A 1 166 ? -10.789 -6.023 13.82 1 59.56 166 PRO A N 1
ATOM 1284 C CA . PRO A 1 166 ? -11.523 -6.316 15.055 1 59.56 166 PRO A CA 1
ATOM 1285 C C . PRO A 1 166 ? -11.977 -7.77 15.141 1 59.56 166 PRO A C 1
ATOM 1287 O O . PRO A 1 166 ? -12.258 -8.398 14.117 1 59.56 166 PRO A O 1
ATOM 1290 N N . TYR A 1 167 ? -11.5 -8.445 15.93 1 54.03 167 TYR A N 1
ATOM 1291 C CA . TYR A 1 167 ? -12.203 -9.703 16.156 1 54.03 167 TYR A CA 1
ATOM 1292 C C . TYR A 1 167 ? -13.695 -9.461 16.391 1 54.03 167 TYR A C 1
ATOM 1294 O O . TYR A 1 167 ? -14.086 -8.398 16.875 1 54.03 167 TYR A O 1
ATOM 1302 N N . LEU A 1 168 ? -14.727 -10.047 15.5 1 46.53 168 LEU A N 1
ATOM 1303 C CA . LEU A 1 168 ? -16.172 -9.969 15.336 1 46.53 168 LEU A CA 1
ATOM 1304 C C . LEU A 1 168 ? -16.828 -9.312 16.547 1 46.53 168 LEU A C 1
ATOM 1306 O O . LEU A 1 168 ? -17.953 -8.805 16.453 1 46.53 168 LEU A O 1
ATOM 1310 N N . GLY A 1 169 ? -16.484 -9.43 17.641 1 39.88 169 GLY A N 1
ATOM 1311 C CA . GLY A 1 169 ? -17.484 -9.055 18.641 1 39.88 169 GLY A CA 1
ATOM 1312 C C . GLY A 1 169 ? -17.703 -7.559 18.719 1 39.88 169 GLY A C 1
ATOM 1313 O O . GLY A 1 169 ? -18.812 -7.109 19.031 1 39.88 169 GLY A O 1
ATOM 1314 N N . ASP A 1 170 ? -16.844 -6.629 18.828 1 38.31 170 ASP A N 1
ATOM 1315 C CA . ASP A 1 170 ? -17.047 -5.293 19.391 1 38.31 170 ASP A CA 1
ATOM 1316 C C . ASP A 1 170 ? -16.953 -4.227 18.297 1 38.31 170 ASP A C 1
ATOM 1318 O O . ASP A 1 170 ? -16.672 -3.061 18.594 1 38.31 170 ASP A O 1
ATOM 1322 N N . SER A 1 171 ? -17.125 -4.406 17.062 1 45.56 171 SER A N 1
ATOM 1323 C CA . SER A 1 171 ? -16.734 -3.297 16.188 1 45.56 171 SER A CA 1
ATOM 1324 C C . SER A 1 171 ? -17.766 -2.17 16.25 1 45.56 171 SER A C 1
ATOM 1326 O O . SER A 1 171 ? -18.969 -2.402 16.047 1 45.56 171 SER A O 1
ATOM 1328 N N . GLU A 1 172 ? -17.562 -1.142 16.938 1 38.16 172 GLU A N 1
ATOM 1329 C CA . GLU A 1 172 ? -18.328 0.097 17.047 1 38.16 172 GLU A CA 1
ATOM 1330 C C . GLU A 1 172 ? -18.328 0.858 15.719 1 38.16 172 GLU A C 1
ATOM 1332 O O . GLU A 1 172 ? -18.109 2.072 15.695 1 38.16 172 GLU A O 1
ATOM 1337 N N . ILE A 1 173 ? -18 0.321 14.477 1 47.19 173 ILE A N 1
ATOM 1338 C CA . ILE A 1 173 ? -18.016 1.141 13.266 1 47.19 173 ILE A CA 1
ATOM 1339 C C . ILE A 1 173 ? -19.375 1.818 13.125 1 47.19 173 ILE A C 1
ATOM 1341 O O . ILE A 1 173 ? -19.578 2.65 12.234 1 47.19 173 ILE A O 1
ATOM 1345 N N . ASP A 1 174 ? -20.344 1.397 13.773 1 41.19 174 ASP A N 1
ATOM 1346 C CA . ASP A 1 174 ? -21.688 1.965 13.688 1 41.19 174 ASP A CA 1
ATOM 1347 C C . ASP A 1 174 ? -21.641 3.488 13.781 1 41.19 174 ASP A C 1
ATOM 1349 O O . ASP A 1 174 ? -22.672 4.152 13.617 1 41.19 174 ASP A O 1
ATOM 1353 N N . PHE A 1 175 ? -20.484 4.066 14.125 1 35.06 175 PHE A N 1
ATOM 1354 C CA . PHE A 1 175 ? -20.562 5.484 14.453 1 35.06 175 PHE A CA 1
ATOM 1355 C C . PHE A 1 175 ? -20.125 6.34 13.266 1 35.06 175 PHE A C 1
ATOM 1357 O O . PHE A 1 175 ? -19.797 7.512 13.438 1 35.06 175 PHE A O 1
ATOM 1364 N N . ILE A 1 176 ? -19.875 5.859 12.031 1 44.5 176 ILE A N 1
ATOM 1365 C CA . ILE A 1 176 ? -19.5 6.805 10.992 1 44.5 176 ILE A CA 1
ATOM 1366 C C . ILE A 1 176 ? -20.719 7.598 10.539 1 44.5 176 ILE A C 1
ATOM 1368 O O . ILE A 1 176 ? -21.594 7.062 9.844 1 44.5 176 ILE A O 1
ATOM 1372 N N . GLU A 1 177 ? -21.531 8.391 11.375 1 32.38 177 GLU A N 1
ATOM 1373 C CA . GLU A 1 177 ? -22.578 9.32 10.984 1 32.38 177 GLU A CA 1
ATOM 1374 C C . GLU A 1 177 ? -22 10.578 10.352 1 32.38 177 GLU A C 1
ATOM 1376 O O . GLU A 1 177 ? -20.938 11.055 10.766 1 32.38 177 GLU A O 1
ATOM 1381 N N . MET B 1 1 ? -17.094 -8.477 -8.953 1 79.19 1 MET B N 1
ATOM 1382 C CA . MET B 1 1 ? -16.781 -9.805 -8.445 1 79.19 1 MET B CA 1
ATOM 1383 C C . MET B 1 1 ? -16.812 -9.828 -6.918 1 79.19 1 MET B C 1
ATOM 1385 O O . MET B 1 1 ? -16.469 -8.836 -6.273 1 79.19 1 MET B O 1
ATOM 1389 N N . GLN B 1 2 ? -17.344 -10.875 -6.367 1 87.88 2 GLN B N 1
ATOM 1390 C CA . GLN B 1 2 ? -17.484 -10.977 -4.918 1 87.88 2 GLN B CA 1
ATOM 1391 C C . GLN B 1 2 ? -16.875 -12.281 -4.398 1 87.88 2 GLN B C 1
ATOM 1393 O O . GLN B 1 2 ? -17.594 -13.125 -3.857 1 87.88 2 GLN B O 1
ATOM 1398 N N . CYS B 1 3 ? -15.609 -12.32 -4.406 1 88.75 3 CYS B N 1
ATOM 1399 C CA . CYS B 1 3 ? -14.93 -13.555 -4.031 1 88.75 3 CYS B CA 1
ATOM 1400 C C . CYS B 1 3 ? -15.055 -13.812 -2.531 1 88.75 3 CYS B C 1
ATOM 1402 O O . CYS B 1 3 ? -15.016 -14.961 -2.088 1 88.75 3 CYS B O 1
ATOM 1404 N N . ALA B 1 4 ? -15.148 -12.734 -1.813 1 88 4 ALA B N 1
ATOM 1405 C CA . ALA B 1 4 ? -15.242 -12.906 -0.366 1 88 4 ALA B CA 1
ATOM 1406 C C . ALA B 1 4 ? -16.516 -13.648 0.021 1 88 4 ALA B C 1
ATOM 1408 O O . ALA B 1 4 ? -16.594 -14.234 1.103 1 88 4 ALA B O 1
ATOM 1409 N N . LEU B 1 5 ? -17.5 -13.609 -0.87 1 84.75 5 LEU B N 1
ATOM 1410 C CA . LEU B 1 5 ? -18.781 -14.242 -0.586 1 84.75 5 LEU B CA 1
ATOM 1411 C C . LEU B 1 5 ? -18.844 -15.633 -1.207 1 84.75 5 LEU B C 1
ATOM 1413 O O . LEU B 1 5 ? -19.797 -16.391 -0.946 1 84.75 5 LEU B O 1
ATOM 1417 N N . CYS B 1 6 ? -17.859 -15.906 -2.008 1 85.38 6 CYS B N 1
ATOM 1418 C CA . CYS B 1 6 ? -17.859 -17.188 -2.699 1 85.38 6 CYS B CA 1
ATOM 1419 C C . CYS B 1 6 ? -17.531 -18.328 -1.736 1 85.38 6 CYS B C 1
ATOM 1421 O O . CYS B 1 6 ? -16.484 -18.312 -1.08 1 85.38 6 CYS B O 1
ATOM 1423 N N . ARG B 1 7 ? -18.359 -19.344 -1.663 1 80.38 7 ARG B N 1
ATOM 1424 C CA . ARG B 1 7 ? -18.203 -20.453 -0.719 1 80.38 7 ARG B CA 1
ATOM 1425 C C . ARG B 1 7 ? -17.453 -21.609 -1.356 1 80.38 7 ARG B C 1
ATOM 1427 O O . ARG B 1 7 ? -16.812 -22.406 -0.659 1 80.38 7 ARG B O 1
ATOM 1434 N N . ASN B 1 8 ? -17.5 -21.688 -2.643 1 76.5 8 ASN B N 1
ATOM 1435 C CA . ASN B 1 8 ? -17 -22.891 -3.309 1 76.5 8 ASN B CA 1
ATOM 1436 C C . ASN B 1 8 ? -15.562 -22.703 -3.801 1 76.5 8 ASN B C 1
ATOM 1438 O O . ASN B 1 8 ? -14.789 -23.656 -3.867 1 76.5 8 ASN B O 1
ATOM 1442 N N . LYS B 1 9 ? -15.094 -21.438 -3.967 1 79.56 9 LYS B N 1
ATOM 1443 C CA . LYS B 1 9 ? -13.781 -21.078 -4.508 1 79.56 9 LYS B CA 1
ATOM 1444 C C . LYS B 1 9 ? -13.32 -22.094 -5.543 1 79.56 9 LYS B C 1
ATOM 1446 O O . LYS B 1 9 ? -12.211 -22.641 -5.441 1 79.56 9 LYS B O 1
ATOM 1451 N N . GLU B 1 10 ? -14.117 -22.344 -6.566 1 78.19 10 GLU B N 1
ATOM 1452 C CA . GLU B 1 10 ? -13.828 -23.328 -7.602 1 78.19 10 GLU B CA 1
ATOM 1453 C C . GLU B 1 10 ? -12.578 -22.953 -8.391 1 78.19 10 GLU B C 1
ATOM 1455 O O . GLU B 1 10 ? -12.008 -23.781 -9.094 1 78.19 10 GLU B O 1
ATOM 1460 N N . CYS B 1 11 ? -12.172 -21.734 -8.258 1 79.88 11 CYS B N 1
ATOM 1461 C CA . CYS B 1 11 ? -10.945 -21.281 -8.914 1 79.88 11 CYS B CA 1
ATOM 1462 C C . CYS B 1 11 ? -9.742 -22.062 -8.406 1 79.88 11 CYS B C 1
ATOM 1464 O O . CYS B 1 11 ? -8.734 -22.188 -9.109 1 79.88 11 CYS B O 1
ATOM 1466 N N . LEU B 1 12 ? -9.867 -22.609 -7.309 1 83.5 12 LEU B N 1
ATOM 1467 C CA . LEU B 1 12 ? -8.773 -23.391 -6.734 1 83.5 12 LEU B CA 1
ATOM 1468 C C . LEU B 1 12 ? -8.578 -24.688 -7.5 1 83.5 12 LEU B C 1
ATOM 1470 O O . LEU B 1 12 ? -7.488 -25.266 -7.484 1 83.5 12 LEU B O 1
ATOM 1474 N N . VAL B 1 13 ? -9.719 -25.125 -8.172 1 79.75 13 VAL B N 1
ATOM 1475 C CA . VAL B 1 13 ? -9.633 -26.438 -8.805 1 79.75 13 VAL B CA 1
ATOM 1476 C C . VAL B 1 13 ? -9.742 -26.297 -10.32 1 79.75 13 VAL B C 1
ATOM 1478 O O . VAL B 1 13 ? -10.125 -27.234 -11.016 1 79.75 13 VAL B O 1
ATOM 1481 N N . GLY B 1 14 ? -9.516 -25.078 -10.789 1 77.75 14 GLY B N 1
ATOM 1482 C CA . GLY B 1 14 ? -9.312 -24.984 -12.227 1 77.75 14 GLY B CA 1
ATOM 1483 C C . GLY B 1 14 ? -10.469 -24.328 -12.953 1 77.75 14 GLY B C 1
ATOM 1484 O O . GLY B 1 14 ? -10.414 -24.141 -14.172 1 77.75 14 GLY B O 1
ATOM 1485 N N . LYS B 1 15 ? -11.523 -23.922 -12.234 1 76.44 15 LYS B N 1
ATOM 1486 C CA . LYS B 1 15 ? -12.648 -23.266 -12.898 1 76.44 15 LYS B CA 1
ATOM 1487 C C . LYS B 1 15 ? -12.453 -21.75 -12.953 1 76.44 15 LYS B C 1
ATOM 1489 O O . LYS B 1 15 ? -12.219 -21.109 -11.93 1 76.44 15 LYS B O 1
ATOM 1494 N N . ASN B 1 16 ? -12.492 -21.328 -14.109 1 75.62 16 ASN B N 1
ATOM 1495 C CA . ASN B 1 16 ? -12.398 -19.875 -14.297 1 75.62 16 ASN B CA 1
ATOM 1496 C C . ASN B 1 16 ? -13.688 -19.172 -13.867 1 75.62 16 ASN B C 1
ATOM 1498 O O . ASN B 1 16 ? -14.742 -19.375 -14.461 1 75.62 16 ASN B O 1
ATOM 1502 N N . CYS B 1 17 ? -13.641 -18.516 -12.82 1 71.12 17 CYS B N 1
ATOM 1503 C CA . CYS B 1 17 ? -14.82 -17.891 -12.242 1 71.12 17 CYS B CA 1
ATOM 1504 C C . CYS B 1 17 ? -15.055 -16.5 -12.844 1 71.12 17 CYS B C 1
ATOM 1506 O O . CYS B 1 17 ? -16.062 -15.859 -12.555 1 71.12 17 CYS B O 1
ATOM 1508 N N . SER B 1 18 ? -14.07 -16 -13.539 1 65.31 18 SER B N 1
ATOM 1509 C CA . SER B 1 18 ? -14.234 -14.609 -13.945 1 65.31 18 SER B CA 1
ATOM 1510 C C . SER B 1 18 ? -14.344 -14.484 -15.461 1 65.31 18 SER B C 1
ATOM 1512 O O . SER B 1 18 ? -13.977 -15.406 -16.188 1 65.31 18 SER B O 1
ATOM 1514 N N . VAL B 1 19 ? -15.156 -13.469 -15.82 1 61.56 19 VAL B N 1
ATOM 1515 C CA . VAL B 1 19 ? -15.391 -13.117 -17.219 1 61.56 19 VAL B CA 1
ATOM 1516 C C . VAL B 1 19 ? -14.086 -12.648 -17.859 1 61.56 19 VAL B C 1
ATOM 1518 O O . VAL B 1 19 ? -14.031 -12.406 -19.062 1 61.56 19 VAL B O 1
ATOM 1521 N N . LEU B 1 20 ? -13.117 -12.633 -16.938 1 63.88 20 LEU B N 1
ATOM 1522 C CA . LEU B 1 20 ? -11.922 -12.117 -17.594 1 63.88 20 LEU B CA 1
ATOM 1523 C C . LEU B 1 20 ? -11.391 -13.102 -18.625 1 63.88 20 LEU B C 1
ATOM 1525 O O . LEU B 1 20 ? -11.031 -14.227 -18.297 1 63.88 20 LEU B O 1
ATOM 1529 N N . LYS B 1 21 ? -12.133 -13.227 -19.875 1 53.06 21 LYS B N 1
ATOM 1530 C CA . LYS B 1 21 ? -11.844 -14.117 -20.984 1 53.06 21 LYS B CA 1
ATOM 1531 C C . LYS B 1 21 ? -10.43 -13.883 -21.516 1 53.06 21 LYS B C 1
ATOM 1533 O O . LYS B 1 21 ? -9.773 -14.82 -21.984 1 53.06 21 LYS B O 1
ATOM 1538 N N . SER B 1 22 ? -10.078 -12.461 -21.656 1 50.78 22 SER B N 1
ATOM 1539 C CA . SER B 1 22 ? -8.984 -11.984 -22.484 1 50.78 22 SER B CA 1
ATOM 1540 C C . SER B 1 22 ? -8.141 -10.945 -21.75 1 50.78 22 SER B C 1
ATOM 1542 O O . SER B 1 22 ? -8.602 -10.328 -20.781 1 50.78 22 SER B O 1
ATOM 1544 N N . GLY B 1 23 ? -6.672 -11.023 -21.812 1 53.59 23 GLY B N 1
ATOM 1545 C CA . GLY B 1 23 ? -5.793 -9.906 -21.5 1 53.59 23 GLY B CA 1
ATOM 1546 C C . GLY B 1 23 ? -4.875 -10.188 -20.328 1 53.59 23 GLY B C 1
ATOM 1547 O O . GLY B 1 23 ? -4.082 -9.328 -19.938 1 53.59 23 GLY B O 1
ATOM 1548 N N . LEU B 1 24 ? -5.277 -11.375 -19.719 1 67.69 24 LEU B N 1
ATOM 1549 C CA . LEU B 1 24 ? -4.352 -11.633 -18.625 1 67.69 24 LEU B CA 1
ATOM 1550 C C . LEU B 1 24 ? -3.139 -12.414 -19.109 1 67.69 24 LEU B C 1
ATOM 1552 O O . LEU B 1 24 ? -3.201 -13.641 -19.25 1 67.69 24 LEU B O 1
ATOM 1556 N N . GLU B 1 25 ? -2.363 -11.719 -19.891 1 76.12 25 GLU B N 1
ATOM 1557 C CA . GLU B 1 25 ? -1.173 -12.469 -20.281 1 76.12 25 GLU B CA 1
ATOM 1558 C C . GLU B 1 25 ? 0.032 -12.07 -19.438 1 76.12 25 GLU B C 1
ATOM 1560 O O . GLU B 1 25 ? 0.331 -10.883 -19.281 1 76.12 25 GLU B O 1
ATOM 1565 N N . TYR B 1 26 ? 0.492 -13.039 -18.703 1 90 26 TYR B N 1
ATOM 1566 C CA . TYR B 1 26 ? 1.777 -12.875 -18.031 1 90 26 TYR B CA 1
ATOM 1567 C C . TYR B 1 26 ? 2.93 -13.164 -18.984 1 90 26 TYR B C 1
ATOM 1569 O O . TYR B 1 26 ? 3.164 -14.32 -19.359 1 90 26 TYR B O 1
ATOM 1577 N N . ASN B 1 27 ? 3.508 -12.094 -19.484 1 91 27 ASN B N 1
ATOM 1578 C CA . ASN B 1 27 ? 4.707 -12.164 -20.297 1 91 27 ASN B CA 1
ATOM 1579 C C . ASN B 1 27 ? 5.75 -11.141 -19.859 1 91 27 ASN B C 1
ATOM 1581 O O . ASN B 1 27 ? 5.473 -10.289 -19.016 1 91 27 ASN B O 1
ATOM 1585 N N . GLY B 1 28 ? 7.008 -11.32 -20.266 1 93.62 28 GLY B N 1
ATOM 1586 C CA . GLY B 1 28 ? 8.055 -10.359 -19.953 1 93.62 28 GLY B CA 1
ATOM 1587 C C . GLY B 1 28 ? 8.234 -10.133 -18.469 1 93.62 28 GLY B C 1
ATOM 1588 O O . GLY B 1 28 ? 8.383 -11.094 -17.703 1 93.62 28 GLY B O 1
ATOM 1589 N N . GLU B 1 29 ? 8.156 -8.953 -18.125 1 94.75 29 GLU B N 1
ATOM 1590 C CA . GLU B 1 29 ? 8.414 -8.562 -16.734 1 94.75 29 GLU B CA 1
ATOM 1591 C C . GLU B 1 29 ? 7.316 -9.078 -15.812 1 94.75 29 GLU B C 1
ATOM 1593 O O . GLU B 1 29 ? 7.59 -9.43 -14.656 1 94.75 29 GLU B O 1
ATOM 1598 N N . ASN B 1 30 ? 6.152 -9.141 -16.359 1 95.62 30 ASN B N 1
ATOM 1599 C CA . ASN B 1 30 ? 5.047 -9.625 -15.531 1 95.62 30 ASN B CA 1
ATOM 1600 C C . ASN B 1 30 ? 5.207 -11.109 -15.195 1 95.62 30 ASN B C 1
ATOM 1602 O O . ASN B 1 30 ? 4.941 -11.523 -14.062 1 95.62 30 ASN B O 1
ATOM 1606 N N . LEU B 1 31 ? 5.641 -11.852 -16.172 1 96.56 31 LEU B N 1
ATOM 1607 C CA . LEU B 1 31 ? 5.891 -13.273 -15.922 1 96.56 31 LEU B CA 1
ATOM 1608 C C . LEU B 1 31 ? 7.016 -13.461 -14.914 1 96.56 31 LEU B C 1
ATOM 1610 O O . LEU B 1 31 ? 6.887 -14.242 -13.969 1 96.56 31 LEU B O 1
ATOM 1614 N N . LYS B 1 32 ? 8.078 -12.703 -15.109 1 97.38 32 LYS B N 1
ATOM 1615 C CA . LYS B 1 32 ? 9.188 -12.766 -14.164 1 97.38 32 LYS B CA 1
ATOM 1616 C C . LYS B 1 32 ? 8.734 -12.391 -12.758 1 97.38 32 LYS B C 1
ATOM 1618 O O . LYS B 1 32 ? 9.133 -13.031 -11.781 1 97.38 32 LYS B O 1
ATOM 1623 N N . SER B 1 33 ? 7.898 -11.422 -12.68 1 97.44 33 SER B N 1
ATOM 1624 C CA . SER B 1 33 ? 7.383 -10.938 -11.398 1 97.44 33 SER B CA 1
ATOM 1625 C C . SER B 1 33 ? 6.641 -12.047 -10.656 1 97.44 33 SER B C 1
ATOM 1627 O O . SER B 1 33 ? 6.883 -12.266 -9.461 1 97.44 33 SER B O 1
ATOM 1629 N N . ILE B 1 34 ? 5.785 -12.758 -11.344 1 96.94 34 ILE B N 1
ATOM 1630 C CA . ILE B 1 34 ? 4.984 -13.773 -10.664 1 96.94 34 ILE B CA 1
ATOM 1631 C C . ILE B 1 34 ? 5.859 -14.977 -10.32 1 96.94 34 ILE B C 1
ATOM 1633 O O . ILE B 1 34 ? 5.664 -15.617 -9.289 1 96.94 34 ILE B O 1
ATOM 1637 N N . GLN B 1 35 ? 6.824 -15.25 -11.141 1 97.5 35 GLN B N 1
ATOM 1638 C CA . GLN B 1 35 ? 7.73 -16.359 -10.859 1 97.5 35 GLN B CA 1
ATOM 1639 C C . GLN B 1 35 ? 8.578 -16.078 -9.625 1 97.5 35 GLN B C 1
ATOM 1641 O O . GLN B 1 35 ? 8.742 -16.953 -8.766 1 97.5 35 GLN B O 1
ATOM 1646 N N . ILE B 1 36 ? 9.086 -14.891 -9.523 1 97.5 36 ILE B N 1
ATOM 1647 C CA . ILE B 1 36 ? 9.875 -14.516 -8.352 1 97.5 36 ILE B CA 1
ATOM 1648 C C . ILE B 1 36 ? 8.984 -14.523 -7.109 1 97.5 36 ILE B C 1
ATOM 1650 O O . ILE B 1 36 ? 9.398 -15 -6.047 1 97.5 36 ILE B O 1
ATOM 1654 N N . SER B 1 37 ? 7.777 -14.016 -7.238 1 97.69 37 SER B N 1
ATOM 1655 C CA . SER B 1 37 ? 6.848 -13.992 -6.113 1 97.69 37 SER B CA 1
ATOM 1656 C C . SER B 1 37 ? 6.531 -15.406 -5.637 1 97.69 37 SER B C 1
ATOM 1658 O O . SER B 1 37 ? 6.516 -15.672 -4.43 1 97.69 37 SER B O 1
ATOM 1660 N N . ALA B 1 38 ? 6.289 -16.281 -6.605 1 96.38 38 ALA B N 1
ATOM 1661 C CA . ALA B 1 38 ? 6.02 -17.672 -6.266 1 96.38 38 ALA B CA 1
ATOM 1662 C C . ALA B 1 38 ? 7.219 -18.312 -5.566 1 96.38 38 ALA B C 1
ATOM 1664 O O . ALA B 1 38 ? 7.055 -19.062 -4.602 1 96.38 38 ALA B O 1
ATOM 1665 N N . TRP B 1 39 ? 8.383 -17.984 -6.035 1 95.94 39 TRP B N 1
ATOM 1666 C CA . TRP B 1 39 ? 9.602 -18.5 -5.418 1 95.94 39 TRP B CA 1
ATOM 1667 C C . TRP B 1 39 ? 9.742 -17.984 -3.988 1 95.94 39 TRP B C 1
ATOM 1669 O O . TRP B 1 39 ? 10.023 -18.766 -3.07 1 95.94 39 TRP B O 1
ATOM 1679 N N . LEU B 1 40 ? 9.555 -16.703 -3.758 1 96.12 40 LEU B N 1
ATOM 1680 C CA . LEU B 1 40 ? 9.633 -16.125 -2.424 1 96.12 40 LEU B CA 1
ATOM 1681 C C . LEU B 1 40 ? 8.648 -16.797 -1.476 1 96.12 40 LEU B C 1
ATOM 1683 O O . LEU B 1 40 ? 8.984 -17.094 -0.328 1 96.12 40 LEU B O 1
ATOM 1687 N N . GLU B 1 41 ? 7.496 -17.062 -1.978 1 93.5 41 GLU B N 1
ATOM 1688 C CA . GLU B 1 41 ? 6.441 -17.672 -1.173 1 93.5 41 GLU B CA 1
ATOM 1689 C C . GLU B 1 41 ? 6.801 -19.109 -0.787 1 93.5 41 GLU B C 1
ATOM 1691 O O . GLU B 1 41 ? 6.469 -19.562 0.31 1 93.5 41 GLU B O 1
ATOM 1696 N N . SER B 1 42 ? 7.453 -19.781 -1.641 1 91.25 42 SER B N 1
ATOM 1697 C CA . SER B 1 42 ? 7.738 -21.188 -1.426 1 91.25 42 SER B CA 1
ATOM 1698 C C . SER B 1 42 ? 9.062 -21.375 -0.692 1 91.25 42 SER B C 1
ATOM 1700 O O . SER B 1 42 ? 9.344 -22.469 -0.182 1 91.25 42 SER B O 1
ATOM 1702 N N . ASP B 1 43 ? 9.805 -20.312 -0.655 1 87.12 43 ASP B N 1
ATOM 1703 C CA . ASP B 1 43 ? 11.125 -20.391 -0.046 1 87.12 43 ASP B CA 1
ATOM 1704 C C . ASP B 1 43 ? 11.031 -20.703 1.444 1 87.12 43 ASP B C 1
ATOM 1706 O O . ASP B 1 43 ? 10.227 -20.109 2.16 1 87.12 43 ASP B O 1
ATOM 1710 N N . SER B 1 44 ? 11.75 -21.641 1.888 1 85.62 44 SER B N 1
ATOM 1711 C CA . SER B 1 44 ? 11.695 -22.125 3.266 1 85.62 44 SER B CA 1
ATOM 1712 C C . SER B 1 44 ? 12.445 -21.188 4.203 1 85.62 44 SER B C 1
ATOM 1714 O O . SER B 1 44 ? 12.258 -21.234 5.422 1 85.62 44 SER B O 1
ATOM 1716 N N . ALA B 1 45 ? 13.281 -20.312 3.693 1 85.75 45 ALA B N 1
ATOM 1717 C CA . ALA B 1 45 ? 14.031 -19.359 4.52 1 85.75 45 ALA B CA 1
ATOM 1718 C C . ALA B 1 45 ? 13.109 -18.312 5.117 1 85.75 45 ALA B C 1
ATOM 1720 O O . ALA B 1 45 ? 12.234 -17.766 4.426 1 85.75 45 ALA B O 1
ATOM 1721 N N . LYS B 1 46 ? 13.258 -18.141 6.34 1 85.31 46 LYS B N 1
ATOM 1722 C CA . LYS B 1 46 ? 12.5 -17.078 6.984 1 85.31 46 LYS B CA 1
ATOM 1723 C C . LYS B 1 46 ? 13.062 -15.703 6.609 1 85.31 46 LYS B C 1
ATOM 1725 O O . LYS B 1 46 ? 14.234 -15.414 6.852 1 85.31 46 LYS B O 1
ATOM 1730 N N . ARG B 1 47 ? 12.266 -14.953 5.926 1 89.25 47 ARG B N 1
ATOM 1731 C CA . ARG B 1 47 ? 12.688 -13.625 5.488 1 89.25 47 ARG B CA 1
ATOM 1732 C C . ARG B 1 47 ? 11.711 -12.555 5.973 1 89.25 47 ARG B C 1
ATOM 1734 O O . ARG B 1 47 ? 10.508 -12.805 6.07 1 89.25 47 ARG B O 1
ATOM 1741 N N . THR B 1 48 ? 12.312 -11.445 6.305 1 91.31 48 THR B N 1
ATOM 1742 C CA . THR B 1 48 ? 11.453 -10.297 6.574 1 91.31 48 THR B CA 1
ATOM 1743 C C . THR B 1 48 ? 10.875 -9.734 5.277 1 91.31 48 THR B C 1
ATOM 1745 O O . THR B 1 48 ? 11.383 -10.016 4.191 1 91.31 48 THR B O 1
ATOM 1748 N N . LYS B 1 49 ? 9.859 -9.016 5.387 1 94.75 49 LYS B N 1
ATOM 1749 C CA . LYS B 1 49 ? 9.281 -8.391 4.199 1 94.75 49 LYS B CA 1
ATOM 1750 C C . LYS B 1 49 ? 10.305 -7.5 3.498 1 94.75 49 LYS B C 1
ATOM 1752 O O . LYS B 1 49 ? 10.344 -7.441 2.266 1 94.75 49 LYS B O 1
ATOM 1757 N N . LEU B 1 50 ? 11.133 -6.797 4.273 1 95.56 50 LEU B N 1
ATOM 1758 C CA . LEU B 1 50 ? 12.164 -5.945 3.686 1 95.56 50 LEU B CA 1
ATOM 1759 C C . LEU B 1 50 ? 13.117 -6.762 2.824 1 95.56 50 LEU B C 1
ATOM 1761 O O . LEU B 1 50 ? 13.461 -6.355 1.711 1 95.56 50 LEU B O 1
ATOM 1765 N N . GLU B 1 51 ? 13.555 -7.91 3.293 1 94.06 51 GLU B N 1
ATOM 1766 C CA . GLU B 1 51 ? 14.422 -8.797 2.529 1 94.06 51 GLU B CA 1
ATOM 1767 C C . GLU B 1 51 ? 13.742 -9.281 1.252 1 94.06 51 GLU B C 1
ATOM 1769 O O . GLU B 1 51 ? 14.359 -9.312 0.187 1 94.06 51 GLU B O 1
ATOM 1774 N N . GLU B 1 52 ? 12.469 -9.625 1.377 1 96.25 52 GLU B N 1
ATOM 1775 C CA . GLU B 1 52 ? 11.719 -10.094 0.218 1 96.25 52 GLU B CA 1
ATOM 1776 C C . GLU B 1 52 ? 11.586 -9 -0.835 1 96.25 52 GLU B C 1
ATOM 1778 O O . GLU B 1 52 ? 11.734 -9.258 -2.031 1 96.25 52 GLU B O 1
ATOM 1783 N N . ILE B 1 53 ? 11.336 -7.789 -0.38 1 97.62 53 ILE B N 1
ATOM 1784 C CA . ILE B 1 53 ? 11.242 -6.645 -1.284 1 97.62 53 ILE B CA 1
ATOM 1785 C C . ILE B 1 53 ? 12.578 -6.449 -2.006 1 97.62 53 ILE B C 1
ATOM 1787 O O . ILE B 1 53 ? 12.609 -6.215 -3.217 1 97.62 53 ILE B O 1
ATOM 1791 N N . ALA B 1 54 ? 13.656 -6.574 -1.262 1 96.69 54 ALA B N 1
ATOM 1792 C CA . ALA B 1 54 ? 14.977 -6.391 -1.854 1 96.69 54 ALA B CA 1
ATOM 1793 C C . ALA B 1 54 ? 15.258 -7.461 -2.906 1 96.69 54 ALA B C 1
ATOM 1795 O O . ALA B 1 54 ? 15.727 -7.148 -4.004 1 96.69 54 ALA B O 1
ATOM 1796 N N . ILE B 1 55 ? 14.961 -8.688 -2.566 1 96.88 55 ILE B N 1
ATOM 1797 C CA . ILE B 1 55 ? 15.195 -9.797 -3.486 1 96.88 55 ILE B CA 1
ATOM 1798 C C . ILE B 1 55 ? 14.328 -9.617 -4.734 1 96.88 55 ILE B C 1
ATOM 1800 O O . ILE B 1 55 ? 14.828 -9.695 -5.859 1 96.88 55 ILE B O 1
ATOM 1804 N N . TYR B 1 56 ? 13.039 -9.328 -4.535 1 98.06 56 TYR B N 1
ATOM 1805 C CA . TYR B 1 56 ? 12.117 -9.102 -5.641 1 98.06 56 TYR B CA 1
ATOM 1806 C C . TYR B 1 56 ? 12.617 -7.996 -6.559 1 98.06 56 TYR B C 1
ATOM 1808 O O . TYR B 1 56 ? 12.688 -8.172 -7.777 1 98.06 56 TYR B O 1
ATOM 1816 N N . SER B 1 57 ? 12.977 -6.879 -5.988 1 98.38 57 SER B N 1
ATOM 1817 C CA . SER B 1 57 ? 13.406 -5.695 -6.73 1 98.38 57 SER B CA 1
ATOM 1818 C C . SER B 1 57 ? 14.68 -5.969 -7.512 1 98.38 57 SER B C 1
ATOM 1820 O O . SER B 1 57 ? 14.789 -5.602 -8.68 1 98.38 57 SER B O 1
ATOM 1822 N N . LYS B 1 58 ? 15.594 -6.629 -6.855 1 97.62 58 LYS B N 1
ATOM 1823 C CA . LYS B 1 58 ? 16.859 -6.93 -7.512 1 97.62 58 LYS B CA 1
ATOM 1824 C C . LYS B 1 58 ? 16.656 -7.875 -8.688 1 97.62 58 LYS B C 1
ATOM 1826 O O . LYS B 1 58 ? 17.203 -7.648 -9.773 1 97.62 58 LYS B O 1
ATOM 1831 N N . ARG B 1 59 ? 15.898 -8.875 -8.508 1 97 59 ARG B N 1
ATOM 1832 C CA . ARG B 1 59 ? 15.688 -9.883 -9.547 1 97 59 ARG B CA 1
ATOM 1833 C C . ARG B 1 59 ? 14.922 -9.297 -10.727 1 97 59 ARG B C 1
ATOM 1835 O O . ARG B 1 59 ? 15.102 -9.734 -11.867 1 97 59 ARG B O 1
ATOM 1842 N N . LEU B 1 60 ? 14.109 -8.305 -10.477 1 97.62 60 LEU B N 1
ATOM 1843 C CA . LEU B 1 60 ? 13.336 -7.68 -11.547 1 97.62 60 LEU B CA 1
ATOM 1844 C C . LEU B 1 60 ? 14.141 -6.566 -12.211 1 97.62 60 LEU B C 1
ATOM 1846 O O . LEU B 1 60 ? 13.695 -5.988 -13.211 1 97.62 60 LEU B O 1
ATOM 1850 N N . GLY B 1 61 ? 15.219 -6.164 -11.547 1 97.44 61 GLY B N 1
ATOM 1851 C CA . GLY B 1 61 ? 16.094 -5.164 -12.148 1 97.44 61 GLY B CA 1
ATOM 1852 C C . GLY B 1 61 ? 15.742 -3.746 -11.742 1 97.44 61 GLY B C 1
ATOM 1853 O O . GLY B 1 61 ? 16.047 -2.797 -12.469 1 97.44 61 GLY B O 1
ATOM 1854 N N . TYR B 1 62 ? 15.047 -3.658 -10.656 1 98.06 62 TYR B N 1
ATOM 1855 C CA . TYR B 1 62 ? 14.82 -2.314 -10.133 1 98.06 62 TYR B CA 1
ATOM 1856 C C . TYR B 1 62 ? 16.141 -1.641 -9.781 1 98.06 62 TYR B C 1
ATOM 1858 O O . TYR B 1 62 ? 17.094 -2.303 -9.344 1 98.06 62 TYR B O 1
ATOM 1866 N N . ARG B 1 63 ? 16.172 -0.363 -9.945 1 98.69 63 ARG B N 1
ATOM 1867 C CA . ARG B 1 63 ? 17.406 0.377 -9.656 1 98.69 63 ARG B CA 1
ATOM 1868 C C . ARG B 1 63 ? 17.172 1.438 -8.594 1 98.69 63 ARG B C 1
ATOM 1870 O O . ARG B 1 63 ? 18.016 1.661 -7.73 1 98.69 63 ARG B O 1
ATOM 1877 N N . LYS B 1 64 ? 16.016 2.035 -8.625 1 98.81 64 LYS B N 1
ATOM 1878 C CA . LYS B 1 64 ? 15.703 3.158 -7.742 1 98.81 64 LYS B CA 1
ATOM 1879 C C . LYS B 1 64 ? 14.531 2.828 -6.824 1 98.81 64 LYS B C 1
ATOM 1881 O O . LYS B 1 64 ? 13.422 2.545 -7.293 1 98.81 64 LYS B O 1
ATOM 1886 N N . ILE B 1 65 ? 14.742 2.918 -5.578 1 98.81 65 ILE B N 1
ATOM 1887 C CA . ILE B 1 65 ? 13.711 2.646 -4.586 1 98.81 65 ILE B CA 1
ATOM 1888 C C . ILE B 1 65 ? 13.438 3.908 -3.771 1 98.81 65 ILE B C 1
ATOM 1890 O O . ILE B 1 65 ? 14.367 4.609 -3.365 1 98.81 65 ILE B O 1
ATOM 1894 N N . GLY B 1 66 ? 12.219 4.23 -3.615 1 98.88 66 GLY B N 1
ATOM 1895 C CA . GLY B 1 66 ? 11.812 5.348 -2.775 1 98.88 66 GLY B CA 1
ATOM 1896 C C . GLY B 1 66 ? 11.281 4.914 -1.422 1 98.88 66 GLY B C 1
ATOM 1897 O O . GLY B 1 66 ? 10.648 3.863 -1.304 1 98.88 66 GLY B O 1
ATOM 1898 N N . ILE B 1 67 ? 11.539 5.73 -0.462 1 98.62 67 ILE B N 1
ATOM 1899 C CA . ILE B 1 67 ? 10.977 5.559 0.873 1 98.62 67 ILE B CA 1
ATOM 1900 C C . ILE B 1 67 ? 10.203 6.812 1.269 1 98.62 67 ILE B C 1
ATOM 1902 O O . ILE B 1 67 ? 10.781 7.898 1.374 1 98.62 67 ILE B O 1
ATOM 1906 N N . ALA B 1 68 ? 8.961 6.746 1.349 1 98.69 68 ALA B N 1
ATOM 1907 C CA . ALA B 1 68 ? 8.117 7.762 1.977 1 98.69 68 ALA B CA 1
ATOM 1908 C C . ALA B 1 68 ? 7.801 7.395 3.424 1 98.69 68 ALA B C 1
ATOM 1910 O O . ALA B 1 68 ? 7.199 6.348 3.688 1 98.69 68 ALA B O 1
ATOM 1911 N N . PHE B 1 69 ? 8.172 8.305 4.387 1 97.75 69 PHE B N 1
ATOM 1912 C CA . PHE B 1 69 ? 8.055 7.848 5.766 1 97.75 69 PHE B CA 1
ATOM 1913 C C . PHE B 1 69 ? 7.52 8.961 6.66 1 97.75 69 PHE B C 1
ATOM 1915 O O . PHE B 1 69 ? 7.656 10.141 6.344 1 97.75 69 PHE B O 1
ATOM 1922 N N . CYS B 1 70 ? 6.859 8.547 7.648 1 97.19 70 CYS B N 1
ATOM 1923 C CA . CYS B 1 70 ? 6.434 9.453 8.719 1 97.19 70 CYS B CA 1
ATOM 1924 C C . CYS B 1 70 ? 7.625 9.898 9.555 1 97.19 70 CYS B C 1
ATOM 1926 O O . CYS B 1 70 ? 8.5 9.094 9.883 1 97.19 70 CYS B O 1
ATOM 1928 N N . ILE B 1 71 ? 7.617 11.055 9.961 1 94.56 71 ILE B N 1
ATOM 1929 C CA . ILE B 1 71 ? 8.719 11.648 10.711 1 94.56 71 ILE B CA 1
ATOM 1930 C C . ILE B 1 71 ? 8.875 10.93 12.055 1 94.56 71 ILE B C 1
ATOM 1932 O O . ILE B 1 71 ? 9.984 10.836 12.594 1 94.56 71 ILE B O 1
ATOM 1936 N N . GLU B 1 72 ? 7.887 10.391 12.609 1 94.38 72 GLU B N 1
ATOM 1937 C CA . GLU B 1 72 ? 7.938 9.688 13.891 1 94.38 72 GLU B CA 1
ATOM 1938 C C . GLU B 1 72 ? 8.75 8.398 13.773 1 94.38 72 GLU B C 1
ATOM 1940 O O . GLU B 1 72 ? 9.133 7.812 14.789 1 94.38 72 GLU B O 1
ATOM 1945 N N . HIS B 1 73 ? 9.008 8 12.562 1 95.19 73 HIS B N 1
ATOM 1946 C CA . HIS B 1 73 ? 9.75 6.762 12.352 1 95.19 73 HIS B CA 1
ATOM 1947 C C . HIS B 1 73 ? 11.016 7.008 11.531 1 95.19 73 HIS B C 1
ATOM 1949 O O . HIS B 1 73 ? 11.359 6.203 10.664 1 95.19 73 HIS B O 1
ATOM 1955 N N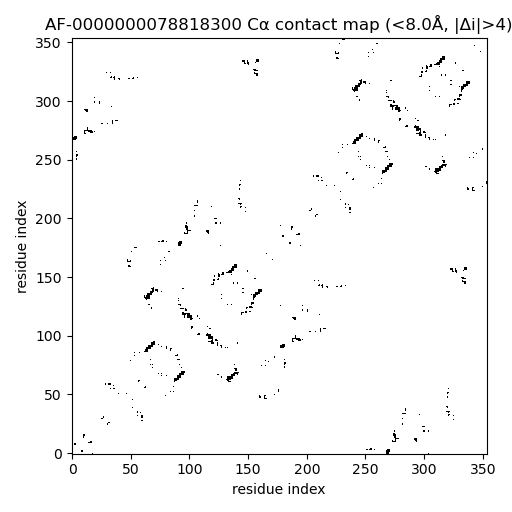 . GLU B 1 74 ? 11.609 8.125 11.742 1 92.44 74 GLU B N 1
ATOM 1956 C CA . GLU B 1 74 ? 12.812 8.508 11.008 1 92.44 74 GLU B CA 1
ATOM 1957 C C . GLU B 1 74 ? 13.953 7.523 11.258 1 92.44 74 GLU B C 1
ATOM 1959 O O . GLU B 1 74 ? 14.758 7.266 10.367 1 92.44 74 GLU B O 1
ATOM 1964 N N . ARG B 1 75 ? 14.078 6.973 12.453 1 91.25 75 ARG B N 1
ATOM 1965 C CA . ARG B 1 75 ? 15.141 6.012 12.758 1 91.25 75 ARG B CA 1
ATOM 1966 C C . ARG B 1 75 ? 14.961 4.734 11.945 1 91.25 75 ARG B C 1
ATOM 1968 O O . ARG B 1 75 ? 15.93 4.219 11.375 1 91.25 75 ARG B O 1
ATOM 1975 N N . GLU B 1 76 ? 13.719 4.254 11.945 1 93.38 76 GLU B N 1
ATOM 1976 C CA . GLU B 1 76 ? 13.414 3.084 11.125 1 93.38 76 GLU B CA 1
ATOM 1977 C C . GLU B 1 76 ? 13.688 3.354 9.648 1 93.38 76 GLU B C 1
ATOM 1979 O O . GLU B 1 76 ? 14.227 2.496 8.945 1 93.38 76 GLU B O 1
ATOM 1984 N N . ALA B 1 77 ? 13.281 4.578 9.211 1 94.62 77 ALA B N 1
ATOM 1985 C CA . ALA B 1 77 ? 13.516 4.949 7.816 1 94.62 77 ALA B CA 1
ATOM 1986 C C . ALA B 1 77 ? 15.008 4.941 7.492 1 94.62 77 ALA B C 1
ATOM 1988 O O . ALA B 1 77 ? 15.414 4.488 6.422 1 94.62 77 ALA B O 1
ATOM 1989 N N . ARG B 1 78 ? 15.82 5.406 8.406 1 93.06 78 ARG B N 1
ATOM 1990 C CA . ARG B 1 78 ? 17.266 5.41 8.219 1 93.06 78 ARG B CA 1
ATOM 1991 C C . ARG B 1 78 ? 17.812 3.988 8.109 1 93.06 78 ARG B C 1
ATOM 1993 O O . ARG B 1 78 ? 18.641 3.703 7.25 1 93.06 78 ARG B O 1
ATOM 2000 N N . LEU B 1 79 ? 17.344 3.162 8.953 1 93 79 LEU B N 1
ATOM 2001 C CA . LEU B 1 79 ? 17.75 1.765 8.914 1 93 79 LEU B CA 1
ATOM 2002 C C . LEU B 1 79 ? 17.422 1.132 7.57 1 93 79 LEU B C 1
ATOM 2004 O O . LEU B 1 79 ? 18.281 0.49 6.949 1 93 79 LEU B O 1
ATOM 2008 N N . VAL B 1 80 ? 16.203 1.328 7.121 1 95.5 80 VAL B N 1
ATOM 2009 C CA . VAL B 1 80 ? 15.758 0.772 5.844 1 95.5 80 VAL B CA 1
ATOM 2010 C C . VAL B 1 80 ? 16.594 1.36 4.711 1 95.5 80 VAL B C 1
ATOM 2012 O O . VAL B 1 80 ? 17.031 0.638 3.807 1 95.5 80 VAL B O 1
ATOM 2015 N N . TYR B 1 81 ? 16.828 2.639 4.766 1 95.38 81 TYR B N 1
ATOM 2016 C CA . TYR B 1 81 ? 17.672 3.309 3.781 1 95.38 81 TYR B CA 1
ATOM 2017 C C . TYR B 1 81 ? 19.047 2.666 3.717 1 95.38 81 TYR B C 1
ATOM 2019 O O . TYR B 1 81 ? 19.531 2.34 2.633 1 95.38 81 TYR B O 1
ATOM 2027 N N . ASP B 1 82 ? 19.656 2.48 4.844 1 93.69 82 ASP B N 1
ATOM 2028 C CA . ASP B 1 82 ? 21.016 1.941 4.91 1 93.69 82 ASP B CA 1
ATOM 2029 C C . ASP B 1 82 ? 21.078 0.532 4.324 1 93.69 82 ASP B C 1
ATOM 2031 O O . ASP B 1 82 ? 22.016 0.195 3.604 1 93.69 82 ASP B O 1
ATOM 2035 N N . ILE B 1 83 ? 20.109 -0.211 4.621 1 93.31 83 ILE B N 1
ATOM 2036 C CA . ILE B 1 83 ? 20.078 -1.592 4.152 1 93.31 83 ILE B CA 1
ATOM 2037 C C . ILE B 1 83 ? 19.875 -1.619 2.641 1 93.31 83 ILE B C 1
ATOM 2039 O O . ILE B 1 83 ? 20.641 -2.268 1.918 1 93.31 83 ILE B O 1
ATOM 2043 N N . LEU B 1 84 ? 18.969 -0.861 2.113 1 96 84 LEU B N 1
ATOM 2044 C CA . LEU B 1 84 ? 18.609 -0.921 0.7 1 96 84 LEU B CA 1
ATOM 2045 C C . LEU B 1 84 ? 19.656 -0.225 -0.155 1 96 84 LEU B C 1
ATOM 2047 O O . LEU B 1 84 ? 19.844 -0.574 -1.322 1 96 84 LEU B O 1
ATOM 2051 N N . SER B 1 85 ? 20.344 0.729 0.419 1 95.62 85 SER B N 1
ATOM 2052 C CA . SER B 1 85 ? 21.328 1.503 -0.337 1 95.62 85 SER B CA 1
ATOM 2053 C C . SER B 1 85 ? 22.516 0.644 -0.734 1 95.62 85 SER B C 1
ATOM 2055 O O . SER B 1 85 ? 23.312 1.037 -1.589 1 95.62 85 SER B O 1
ATOM 2057 N N . ARG B 1 86 ? 22.594 -0.478 -0.18 1 94.81 86 ARG B N 1
ATOM 2058 C CA . ARG B 1 86 ? 23.641 -1.418 -0.564 1 94.81 86 ARG B CA 1
ATOM 2059 C C . ARG B 1 86 ? 23.359 -2.023 -1.935 1 94.81 86 ARG B C 1
ATOM 2061 O O . ARG B 1 86 ? 24.266 -2.518 -2.6 1 94.81 86 ARG B O 1
ATOM 2068 N N . TYR B 1 87 ? 22.109 -1.92 -2.367 1 95.75 87 TYR B N 1
ATOM 2069 C CA . TYR B 1 87 ? 21.719 -2.664 -3.559 1 95.75 87 TYR B CA 1
ATOM 2070 C C . TYR B 1 87 ? 21.062 -1.749 -4.582 1 95.75 87 TYR B C 1
ATOM 2072 O O . TYR B 1 87 ? 21 -2.08 -5.77 1 95.75 87 TYR B O 1
ATOM 2080 N N . PHE B 1 88 ? 20.625 -0.623 -4.094 1 98.06 88 PHE B N 1
ATOM 2081 C CA . PHE B 1 88 ? 19.844 0.259 -4.949 1 98.06 88 PHE B CA 1
ATOM 2082 C C . PHE B 1 88 ? 20.25 1.714 -4.742 1 98.06 88 PHE B C 1
ATOM 2084 O O . PHE B 1 88 ? 20.938 2.041 -3.775 1 98.06 88 PHE B O 1
ATOM 2091 N N . GLU B 1 89 ? 19.875 2.541 -5.719 1 98.56 89 GLU B N 1
ATOM 2092 C CA . GLU B 1 89 ? 19.781 3.971 -5.445 1 98.56 89 GLU B CA 1
ATOM 2093 C C . GLU B 1 89 ? 18.5 4.297 -4.668 1 98.56 89 GLU B C 1
ATOM 2095 O O . GLU B 1 89 ? 17.391 4.121 -5.18 1 98.56 89 GLU B O 1
ATOM 2100 N N . VAL B 1 90 ? 18.688 4.758 -3.477 1 98.19 90 VAL B N 1
ATOM 2101 C CA . VAL B 1 90 ? 17.531 4.91 -2.59 1 98.19 90 VAL B CA 1
ATOM 2102 C C . VAL B 1 90 ? 17.25 6.395 -2.361 1 98.19 90 VAL B C 1
ATOM 2104 O O . VAL B 1 90 ? 18.188 7.18 -2.141 1 98.19 90 VAL B O 1
ATOM 2107 N N . PHE B 1 91 ? 16 6.77 -2.49 1 98.12 91 PHE B N 1
ATOM 2108 C CA . PHE B 1 91 ? 15.5 8.102 -2.182 1 98.12 91 PHE B CA 1
ATOM 2109 C C . PHE B 1 91 ? 14.516 8.062 -1.017 1 98.12 91 PHE B C 1
ATOM 2111 O O . PHE B 1 91 ? 13.68 7.16 -0.937 1 98.12 91 PHE B O 1
ATOM 2118 N N . SER B 1 92 ? 14.672 8.93 -0.131 1 97.44 92 SER B N 1
ATOM 2119 C CA . SER B 1 92 ? 13.805 8.953 1.039 1 97.44 92 SER B CA 1
ATOM 2120 C C . SER B 1 92 ? 13.219 10.344 1.271 1 97.44 92 SER B C 1
ATOM 2122 O O . SER B 1 92 ? 13.93 11.344 1.173 1 97.44 92 SER B O 1
ATOM 2124 N N . VAL B 1 93 ? 11.922 10.359 1.495 1 96.88 93 VAL B N 1
ATOM 2125 C CA . VAL B 1 93 ? 11.242 11.641 1.675 1 96.88 93 VAL B CA 1
ATOM 2126 C C . VAL B 1 93 ? 10.359 11.578 2.922 1 96.88 93 VAL B C 1
ATOM 2128 O O . VAL B 1 93 ? 9.516 10.695 3.057 1 96.88 93 VAL B O 1
ATOM 2131 N N . CYS B 1 94 ? 10.539 12.57 3.758 1 95.69 94 CYS B N 1
ATOM 2132 C CA . CYS B 1 94 ? 9.789 12.688 5.008 1 95.69 94 CYS B CA 1
ATOM 2133 C C . CYS B 1 94 ? 8.406 13.273 4.762 1 95.69 94 CYS B C 1
ATOM 2135 O O . CYS B 1 94 ? 8.211 14.047 3.824 1 95.69 94 CYS B O 1
ATOM 2137 N N . CYS B 1 95 ? 7.52 12.961 5.676 1 96 95 CYS B N 1
ATOM 2138 C CA . CYS B 1 95 ? 6.137 13.398 5.52 1 96 95 CYS B CA 1
ATOM 2139 C C . CYS B 1 95 ? 6.023 14.914 5.656 1 96 95 CYS B C 1
ATOM 2141 O O . CYS B 1 95 ? 5.051 15.516 5.191 1 96 95 CYS B O 1
ATOM 2143 N N . LYS B 1 96 ? 7 15.586 6.195 1 92.44 96 LYS B N 1
ATOM 2144 C CA . LYS B 1 96 ? 6.945 17.031 6.434 1 92.44 96 LYS B CA 1
ATOM 2145 C C . LYS B 1 96 ? 7.68 17.797 5.34 1 92.44 96 LYS B C 1
ATOM 2147 O O . LYS B 1 96 ? 7.902 19 5.465 1 92.44 96 LYS B O 1
ATOM 2152 N N . VAL B 1 97 ? 7.926 17.109 4.348 1 91.19 97 VAL B N 1
ATOM 2153 C CA . VAL B 1 97 ? 8.688 17.703 3.254 1 91.19 97 VAL B CA 1
ATOM 2154 C C . VAL B 1 97 ? 8.008 19 2.791 1 91.19 97 VAL B C 1
ATOM 2156 O O . VAL B 1 97 ? 6.773 19.078 2.754 1 91.19 97 VAL B O 1
ATOM 2159 N N . CYS B 1 98 ? 8.789 20.031 2.482 1 85.38 98 CYS B N 1
ATOM 2160 C CA . CYS B 1 98 ? 8.398 21.344 1.969 1 85.38 98 CYS B CA 1
ATOM 2161 C C . CYS B 1 98 ? 7.832 22.219 3.082 1 85.38 98 CYS B C 1
ATOM 2163 O O . CYS B 1 98 ? 7.57 23.406 2.871 1 85.38 98 CYS B O 1
ATOM 2165 N N . SER B 1 99 ? 7.512 21.719 4.184 1 85.5 99 SER B N 1
ATOM 2166 C CA . SER B 1 99 ? 7.109 22.453 5.371 1 85.5 99 SER B CA 1
ATOM 2167 C C . SER B 1 99 ? 5.82 23.234 5.129 1 85.5 99 SER B C 1
ATOM 2169 O O . SER B 1 99 ? 5.758 24.438 5.383 1 85.5 99 SER B O 1
ATOM 2171 N N . LEU B 1 100 ? 4.82 22.578 4.723 1 88.69 100 LEU B N 1
ATOM 2172 C CA . LEU B 1 100 ? 3.52 23.219 4.574 1 88.69 100 LEU B CA 1
ATOM 2173 C C . LEU B 1 100 ? 2.91 23.531 5.938 1 88.69 100 LEU B C 1
ATOM 2175 O O . LEU B 1 100 ? 2.955 22.703 6.848 1 88.69 100 LEU B O 1
ATOM 2179 N N . GLU B 1 101 ? 2.412 24.703 5.965 1 89.06 101 GLU B N 1
ATOM 2180 C CA . GLU B 1 101 ? 1.844 25.141 7.238 1 89.06 101 GLU B CA 1
ATOM 2181 C C . GLU B 1 101 ? 0.426 24.609 7.418 1 89.06 101 GLU B C 1
ATOM 2183 O O . GLU B 1 101 ? -0.415 24.75 6.527 1 89.06 101 GLU B O 1
ATOM 2188 N N . LYS B 1 102 ? 0.168 24.078 8.594 1 92.12 102 LYS B N 1
ATOM 2189 C CA . LYS B 1 102 ? -1.162 23.562 8.906 1 92.12 102 LYS B CA 1
ATOM 2190 C C . LYS B 1 102 ? -2.23 24.641 8.703 1 92.12 102 LYS B C 1
ATOM 2192 O O . LYS B 1 102 ? -3.283 24.375 8.125 1 92.12 102 LYS B O 1
ATOM 2197 N N . GLU B 1 103 ? -1.942 25.812 9.156 1 90.94 103 GLU B N 1
ATOM 2198 C CA . GLU B 1 103 ? -2.91 26.906 9.109 1 90.94 103 GLU B CA 1
ATOM 2199 C C . GLU B 1 103 ? -3.326 27.219 7.672 1 90.94 103 GLU B C 1
ATOM 2201 O O . GLU B 1 103 ? -4.504 27.469 7.402 1 90.94 103 GLU B O 1
ATOM 2206 N N . SER B 1 104 ? -2.406 27.188 6.766 1 89.94 104 SER B N 1
ATOM 2207 C CA . SER B 1 104 ? -2.686 27.5 5.367 1 89.94 104 SER B CA 1
ATOM 2208 C C . SER B 1 104 ? -3.584 26.453 4.734 1 89.94 104 SER B C 1
ATOM 2210 O O . SER B 1 104 ? -4.227 26.703 3.713 1 89.94 104 SER B O 1
ATOM 2212 N N . LEU B 1 105 ? -3.684 25.297 5.363 1 93.06 105 LEU B N 1
ATOM 2213 C CA . LEU B 1 105 ? -4.473 24.188 4.828 1 93.06 105 LEU B CA 1
ATOM 2214 C C . LEU B 1 105 ? -5.773 24.016 5.609 1 93.06 105 LEU B C 1
ATOM 2216 O O . LEU B 1 105 ? -6.527 23.078 5.367 1 93.06 105 LEU B O 1
ATOM 2220 N N . GLY B 1 106 ? -5.93 24.891 6.59 1 93.25 106 GLY B N 1
ATOM 2221 C CA . GLY B 1 106 ? -7.125 24.797 7.414 1 93.25 106 GLY B CA 1
ATOM 2222 C C . GLY B 1 106 ? -7.098 23.625 8.375 1 93.25 106 GLY B C 1
ATOM 2223 O O . GLY B 1 106 ? -8.141 23.062 8.695 1 93.25 106 GLY B O 1
ATOM 2224 N N . ILE B 1 107 ? -5.945 23.203 8.703 1 94.25 107 ILE B N 1
ATOM 2225 C CA . ILE B 1 107 ? -5.766 22.125 9.672 1 94.25 107 ILE B CA 1
ATOM 2226 C C . ILE B 1 107 ? -5.508 22.719 11.062 1 94.25 107 ILE B C 1
ATOM 2228 O O . ILE B 1 107 ? -4.703 23.641 11.211 1 94.25 107 ILE B O 1
ATOM 2232 N N . LYS B 1 108 ? -6.188 22.203 11.984 1 90.25 108 LYS B N 1
ATOM 2233 C CA . LYS B 1 108 ? -6.031 22.688 13.359 1 90.25 108 LYS B CA 1
ATOM 2234 C C . LYS B 1 108 ? -4.641 22.375 13.898 1 90.25 108 LYS B C 1
ATOM 2236 O O . LYS B 1 108 ? -4.168 21.234 13.766 1 90.25 108 LYS B O 1
ATOM 2241 N N . LYS B 1 109 ? -4.082 23.312 14.5 1 88.94 109 LYS B N 1
ATOM 2242 C CA . LYS B 1 109 ? -2.777 23.109 15.125 1 88.94 109 LYS B CA 1
ATOM 2243 C C . LYS B 1 109 ? -2.91 22.406 16.469 1 88.94 109 LYS B C 1
ATOM 2245 O O . LYS B 1 109 ? -3.949 22.5 17.125 1 88.94 109 LYS B O 1
ATOM 2250 N N . THR B 1 110 ? -1.881 21.734 16.828 1 84.12 110 THR B N 1
ATOM 2251 C CA . THR B 1 110 ? -1.83 21.125 18.156 1 84.12 110 THR B CA 1
ATOM 2252 C C . THR B 1 110 ? -1.561 22.172 19.219 1 84.12 110 THR B C 1
ATOM 2254 O O . THR B 1 110 ? -2.158 22.141 20.297 1 84.12 110 THR B O 1
ATOM 2257 N N . GLU B 1 111 ? -0.624 23.094 18.859 1 79.25 111 GLU B N 1
ATOM 2258 C CA . GLU B 1 111 ? -0.319 24.219 19.719 1 79.25 111 GLU B CA 1
ATOM 2259 C C . GLU B 1 111 ? -0.835 25.531 19.125 1 79.25 111 GLU B C 1
ATOM 2261 O O . GLU B 1 111 ? -0.775 25.719 17.906 1 79.25 111 GLU B O 1
ATOM 2266 N N . SER B 1 112 ? -1.388 26.297 19.953 1 75.5 112 SER B N 1
ATOM 2267 C CA . SER B 1 112 ? -2.059 27.516 19.516 1 75.5 112 SER B CA 1
ATOM 2268 C C . SER B 1 112 ? -1.074 28.5 18.891 1 75.5 112 SER B C 1
ATOM 2270 O O . SER B 1 112 ? -1.434 29.234 17.969 1 75.5 112 SER B O 1
ATOM 2272 N N . GLN B 1 113 ? 0.144 28.453 19.328 1 79.69 113 GLN B N 1
ATOM 2273 C CA . GLN B 1 113 ? 1.077 29.453 18.828 1 79.69 113 GLN B CA 1
ATOM 2274 C C . GLN B 1 113 ? 2.221 28.812 18.047 1 79.69 113 GLN B C 1
ATOM 2276 O O . GLN B 1 113 ? 2.566 27.656 18.297 1 79.69 113 GLN B O 1
ATOM 2281 N N . GLY B 1 114 ? 2.582 29.547 16.953 1 85.12 114 GLY B N 1
ATOM 2282 C CA . GLY B 1 114 ? 3.793 29.156 16.25 1 85.12 114 GLY B CA 1
ATOM 2283 C C . GLY B 1 114 ? 3.52 28.359 15 1 85.12 114 GLY B C 1
ATOM 2284 O O . GLY B 1 114 ? 2.363 28.078 14.672 1 85.12 114 GLY B O 1
ATOM 2285 N N . PHE B 1 115 ? 4.512 28.062 14.281 1 88.31 115 PHE B N 1
ATOM 2286 C CA . PHE B 1 115 ? 4.492 27.312 13.039 1 88.31 115 PHE B CA 1
ATOM 2287 C C . PHE B 1 115 ? 4.41 25.812 13.312 1 88.31 115 PHE B C 1
ATOM 2289 O O . PHE B 1 115 ? 5.094 25.297 14.203 1 88.31 115 PHE B O 1
ATOM 2296 N N . GLU B 1 116 ? 3.438 25.156 12.617 1 90.81 116 GLU B N 1
ATOM 2297 C CA . GLU B 1 116 ? 3.395 23.703 12.617 1 90.81 116 GLU B CA 1
ATOM 2298 C C . GLU B 1 116 ? 3.293 23.141 11.203 1 90.81 116 GLU B C 1
ATOM 2300 O O . GLU B 1 116 ? 2.422 23.547 10.43 1 90.81 116 GLU B O 1
ATOM 2305 N N . ALA B 1 117 ? 4.156 22.281 10.891 1 90.5 117 ALA B N 1
ATOM 2306 C CA . ALA B 1 117 ? 4.195 21.688 9.555 1 90.5 117 ALA B CA 1
ATOM 2307 C C . ALA B 1 117 ? 3.148 20.578 9.414 1 90.5 117 ALA B C 1
ATOM 2309 O O . ALA B 1 117 ? 2.939 19.797 10.344 1 90.5 117 ALA B O 1
ATOM 2310 N N . ALA B 1 118 ? 2.49 20.594 8.273 1 92.88 118 ALA B N 1
ATOM 2311 C CA . ALA B 1 118 ? 1.56 19.516 7.938 1 92.88 118 ALA B CA 1
ATOM 2312 C C . ALA B 1 118 ? 2.266 18.391 7.184 1 92.88 118 ALA B C 1
ATOM 2314 O O . ALA B 1 118 ? 3.344 18.594 6.621 1 92.88 118 ALA B O 1
ATOM 2315 N N . CYS B 1 119 ? 1.736 17.266 7.273 1 95.19 119 CYS B N 1
ATOM 2316 C CA . CYS B 1 119 ? 2.197 16.219 6.379 1 95.19 119 CYS B CA 1
ATOM 2317 C C . CYS B 1 119 ? 1.911 16.562 4.922 1 95.19 119 CYS B C 1
ATOM 2319 O O . CYS B 1 119 ? 0.937 17.266 4.629 1 95.19 119 CYS B O 1
ATOM 2321 N N . ASN B 1 120 ? 2.773 16.141 4.031 1 94.62 120 ASN B N 1
ATOM 2322 C CA . ASN B 1 120 ? 2.689 16.469 2.611 1 94.62 120 ASN B CA 1
ATOM 2323 C C . ASN B 1 120 ? 2.869 15.227 1.735 1 94.62 120 ASN B C 1
ATOM 2325 O O . ASN B 1 120 ? 3.836 15.133 0.976 1 94.62 120 ASN B O 1
ATOM 2329 N N . PRO B 1 121 ? 1.849 14.344 1.702 1 97.12 121 PRO B N 1
ATOM 2330 C CA . PRO B 1 121 ? 1.991 13.117 0.921 1 97.12 121 PRO B CA 1
ATOM 2331 C C . PRO B 1 121 ? 2.104 13.375 -0.579 1 97.12 121 PRO B C 1
ATOM 2333 O O . PRO B 1 121 ? 2.77 12.617 -1.293 1 97.12 121 PRO B O 1
ATOM 2336 N N . ILE B 1 122 ? 1.455 14.391 -1.097 1 96.62 122 ILE B N 1
ATOM 2337 C CA . ILE B 1 122 ? 1.592 14.719 -2.51 1 96.62 122 ILE B CA 1
ATOM 2338 C C . ILE B 1 122 ? 3.029 15.141 -2.805 1 96.62 122 ILE B C 1
ATOM 2340 O O . ILE B 1 122 ? 3.611 14.727 -3.811 1 96.62 122 ILE B O 1
ATOM 2344 N N . GLY B 1 123 ? 3.596 15.992 -1.888 1 94.75 123 GLY B N 1
ATOM 2345 C CA . GLY B 1 123 ? 4.996 16.344 -2.033 1 94.75 123 GLY B CA 1
ATOM 2346 C C . GLY B 1 123 ? 5.926 15.148 -2.027 1 94.75 123 GLY B C 1
ATOM 2347 O O . GLY B 1 123 ? 6.859 15.078 -2.826 1 94.75 123 GLY B O 1
ATOM 2348 N N . GLN B 1 124 ? 5.688 14.188 -1.104 1 96.25 124 GLN B N 1
ATOM 2349 C CA . GLN B 1 124 ? 6.469 12.961 -1.08 1 96.25 124 GLN B CA 1
ATOM 2350 C C . GLN B 1 124 ? 6.406 12.242 -2.426 1 96.25 124 GLN B C 1
ATOM 2352 O O . GLN B 1 124 ? 7.438 11.859 -2.982 1 96.25 124 GLN B O 1
ATOM 2357 N N . ALA B 1 125 ? 5.184 12.078 -2.93 1 97.38 125 ALA B N 1
ATOM 2358 C CA . ALA B 1 125 ? 4.977 11.328 -4.168 1 97.38 125 ALA B CA 1
ATOM 2359 C C . ALA B 1 125 ? 5.629 12.039 -5.352 1 97.38 125 ALA B C 1
ATOM 2361 O O . ALA B 1 125 ? 6.32 11.414 -6.156 1 97.38 125 ALA B O 1
ATOM 2362 N N . LEU B 1 126 ? 5.434 13.344 -5.441 1 95.75 126 LEU B N 1
ATOM 2363 C CA . LEU B 1 126 ? 5.957 14.109 -6.566 1 95.75 126 LEU B CA 1
ATOM 2364 C C . LEU B 1 126 ? 7.48 14.047 -6.605 1 95.75 126 LEU B C 1
ATOM 2366 O O . LEU B 1 126 ? 8.07 13.891 -7.676 1 95.75 126 LEU B O 1
ATOM 2370 N N . LEU B 1 127 ? 8.109 14.172 -5.477 1 95.44 127 LEU B N 1
ATOM 2371 C CA . LEU B 1 127 ? 9.562 14.117 -5.426 1 95.44 127 LEU B CA 1
ATOM 2372 C C . LEU B 1 127 ? 10.078 12.742 -5.852 1 95.44 127 LEU B C 1
ATOM 2374 O O . LEU B 1 127 ? 11.031 12.641 -6.621 1 95.44 127 LEU B O 1
ATOM 2378 N N . LEU B 1 128 ? 9.445 11.742 -5.379 1 97.69 128 LEU B N 1
ATOM 2379 C CA . LEU B 1 128 ? 9.859 10.391 -5.754 1 97.69 128 LEU B CA 1
ATOM 2380 C C . LEU B 1 128 ? 9.555 10.117 -7.223 1 97.69 128 LEU B C 1
ATOM 2382 O O . LEU B 1 128 ? 10.297 9.398 -7.891 1 97.69 128 LEU B O 1
ATOM 2386 N N . ASN B 1 129 ? 8.422 10.656 -7.77 1 97.44 129 ASN B N 1
ATOM 2387 C CA . ASN B 1 129 ? 8.148 10.594 -9.203 1 97.44 129 ASN B CA 1
ATOM 2388 C C . ASN B 1 129 ? 9.266 11.234 -10.016 1 97.44 129 ASN B C 1
ATOM 2390 O O . ASN B 1 129 ? 9.711 10.664 -11.016 1 97.44 129 ASN B O 1
ATOM 2394 N N . ASN B 1 130 ? 9.688 12.391 -9.547 1 95.38 130 ASN B N 1
ATOM 2395 C CA . ASN B 1 130 ? 10.75 13.117 -10.234 1 95.38 130 ASN B CA 1
ATOM 2396 C C . ASN B 1 130 ? 12.055 12.328 -10.242 1 95.38 130 ASN B C 1
ATOM 2398 O O . ASN B 1 130 ? 12.82 12.398 -11.195 1 95.38 130 ASN B O 1
ATOM 2402 N N . ASP B 1 131 ? 12.234 11.594 -9.18 1 96.44 131 ASP B N 1
ATOM 2403 C CA . ASP B 1 131 ? 13.445 10.773 -9.086 1 96.44 131 ASP B CA 1
ATOM 2404 C C . ASP B 1 131 ? 13.328 9.523 -9.969 1 96.44 131 ASP B C 1
ATOM 2406 O O . ASP B 1 131 ? 14.328 8.844 -10.219 1 96.44 131 ASP B O 1
ATOM 2410 N N . GLY B 1 132 ? 12.094 9.203 -10.414 1 98.25 132 GLY B N 1
ATOM 2411 C CA . GLY B 1 132 ? 11.891 8.062 -11.297 1 98.25 132 GLY B CA 1
ATOM 2412 C C . GLY B 1 132 ? 12.07 6.734 -10.594 1 98.25 132 GLY B C 1
ATOM 2413 O O . GLY B 1 132 ? 12.742 5.836 -11.109 1 98.25 132 GLY B O 1
ATOM 2414 N N . THR B 1 133 ? 11.539 6.605 -9.375 1 98.81 133 THR B N 1
ATOM 2415 C CA . THR B 1 133 ? 11.695 5.375 -8.609 1 98.81 133 THR B CA 1
ATOM 2416 C C . THR B 1 133 ? 10.93 4.23 -9.266 1 98.81 133 THR B C 1
ATOM 2418 O O . THR B 1 133 ? 9.898 4.449 -9.906 1 98.81 133 THR B O 1
ATOM 2421 N N . ASP B 1 134 ? 11.438 3.031 -9.102 1 98.81 134 ASP B N 1
ATOM 2422 C CA . ASP B 1 134 ? 10.789 1.828 -9.617 1 98.81 134 ASP B CA 1
ATOM 2423 C C . ASP B 1 134 ? 9.758 1.296 -8.625 1 98.81 134 ASP B C 1
ATOM 2425 O O . ASP B 1 134 ? 8.789 0.641 -9.023 1 98.81 134 ASP B O 1
ATOM 2429 N N . LEU B 1 135 ? 9.961 1.543 -7.395 1 98.88 135 LEU B N 1
ATOM 2430 C CA . LEU B 1 135 ? 9.141 1.1 -6.277 1 98.88 135 LEU B CA 1
ATOM 2431 C C . LEU B 1 135 ? 9.234 2.076 -5.109 1 98.88 135 LEU B C 1
ATOM 2433 O O . LEU B 1 135 ? 10.305 2.602 -4.82 1 98.88 135 LEU B O 1
ATOM 2437 N N . ASN B 1 136 ? 8.125 2.336 -4.492 1 98.94 136 ASN B N 1
ATOM 2438 C CA . ASN B 1 136 ? 8.109 3.156 -3.285 1 98.94 136 ASN B CA 1
ATOM 2439 C C . ASN B 1 136 ? 7.633 2.357 -2.072 1 98.94 136 ASN B C 1
ATOM 2441 O O . ASN B 1 136 ? 6.652 1.619 -2.156 1 98.94 136 ASN B O 1
ATOM 2445 N N . ILE B 1 137 ? 8.352 2.531 -1.007 1 98.75 137 ILE B N 1
ATOM 2446 C CA . ILE B 1 137 ? 8 1.925 0.272 1 98.75 137 ILE B CA 1
ATOM 2447 C C . ILE B 1 137 ? 7.402 2.982 1.198 1 98.75 137 ILE B C 1
ATOM 2449 O O . ILE B 1 137 ? 8.008 4.039 1.413 1 98.75 137 ILE B O 1
ATOM 2453 N N . MET B 1 138 ? 6.223 2.725 1.649 1 98.75 138 MET B N 1
ATOM 2454 C CA . MET B 1 138 ? 5.605 3.562 2.674 1 98.75 138 MET B CA 1
ATOM 2455 C C . MET B 1 138 ? 5.918 3.033 4.07 1 98.75 138 MET B C 1
ATOM 2457 O O . MET B 1 138 ? 5.641 1.871 4.375 1 98.75 138 MET B O 1
ATOM 2461 N N . LEU B 1 139 ? 6.457 3.893 4.879 1 98 139 LEU B N 1
ATOM 2462 C CA . LEU B 1 139 ? 6.875 3.484 6.215 1 98 139 LEU B CA 1
ATOM 2463 C C . LEU B 1 139 ? 6.223 4.363 7.277 1 98 139 LEU B C 1
ATOM 2465 O O . LEU B 1 139 ? 6.645 5.504 7.492 1 98 139 LEU B O 1
ATOM 2469 N N . GLY B 1 140 ? 5.195 3.855 7.891 1 97.06 140 GLY B N 1
ATOM 2470 C CA . GLY B 1 140 ? 4.578 4.488 9.047 1 97.06 140 GLY B CA 1
ATOM 2471 C C . GLY B 1 140 ? 3.633 5.613 8.68 1 97.06 140 GLY B C 1
ATOM 2472 O O . GLY B 1 140 ? 3.244 6.41 9.531 1 97.06 140 GLY B O 1
ATOM 2473 N N . LEU B 1 141 ? 3.291 5.793 7.387 1 98.25 141 LEU B N 1
ATOM 2474 C CA . LEU B 1 141 ? 2.334 6.832 7.027 1 98.25 141 LEU B CA 1
ATOM 2475 C C . LEU B 1 141 ? 0.966 6.551 7.637 1 98.25 141 LEU B C 1
ATOM 2477 O O . LEU B 1 141 ? 0.476 5.418 7.574 1 98.25 141 LEU B O 1
ATOM 2481 N N . LYS B 1 142 ? 0.395 7.543 8.18 1 97.31 142 LYS B N 1
ATOM 2482 C CA . LYS B 1 142 ? -0.915 7.395 8.812 1 97.31 142 LYS B CA 1
ATOM 2483 C C . LYS B 1 142 ? -2.021 7.32 7.762 1 97.31 142 LYS B C 1
ATOM 2485 O O . LYS B 1 142 ? -1.825 7.727 6.613 1 97.31 142 LYS B O 1
ATOM 2490 N N . THR B 1 143 ? -3.176 6.859 8.227 1 97.56 143 THR B N 1
ATOM 2491 C CA . THR B 1 143 ? -4.281 6.594 7.316 1 97.56 143 THR B CA 1
ATOM 2492 C C . THR B 1 143 ? -4.699 7.871 6.59 1 97.56 143 THR B C 1
ATOM 2494 O O . THR B 1 143 ? -4.855 8.922 7.211 1 97.56 143 THR B O 1
ATOM 2497 N N . GLY B 1 144 ? -4.969 7.824 5.387 1 98.5 144 GLY B N 1
ATOM 2498 C CA . GLY B 1 144 ? -5.301 8.945 4.527 1 98.5 144 GLY B CA 1
ATOM 2499 C C . GLY B 1 144 ? -4.098 9.523 3.805 1 98.5 144 GLY B C 1
ATOM 2500 O O . GLY B 1 144 ? -4.164 9.805 2.605 1 98.5 144 GLY B O 1
ATOM 2501 N N . TYR B 1 145 ? -3.014 9.727 4.613 1 98.62 145 TYR B N 1
ATOM 2502 C CA . TYR B 1 145 ? -1.762 10.156 4.004 1 98.62 145 TYR B CA 1
ATOM 2503 C C . TYR B 1 145 ? -1.19 9.062 3.104 1 98.62 145 TYR B C 1
ATOM 2505 O O . TYR B 1 145 ? -0.687 9.352 2.014 1 98.62 145 TYR B O 1
ATOM 2513 N N . ASP B 1 146 ? -1.331 7.875 3.59 1 98.75 146 ASP B N 1
ATOM 2514 C CA . ASP B 1 146 ? -0.853 6.75 2.789 1 98.75 146 ASP B CA 1
ATOM 2515 C C . ASP B 1 146 ? -1.704 6.57 1.534 1 98.75 146 ASP B C 1
ATOM 2517 O O . ASP B 1 146 ? -1.178 6.289 0.456 1 98.75 146 ASP B O 1
ATOM 2521 N N . ILE B 1 147 ? -2.992 6.773 1.671 1 98.81 147 ILE B N 1
ATOM 2522 C CA . ILE B 1 147 ? -3.885 6.633 0.526 1 98.81 147 ILE B CA 1
ATOM 2523 C C . ILE B 1 147 ? -3.568 7.707 -0.513 1 98.81 147 ILE B C 1
ATOM 2525 O O . ILE B 1 147 ? -3.441 7.41 -1.703 1 98.81 147 ILE B O 1
ATOM 2529 N N . LEU B 1 148 ? -3.451 8.953 -0.063 1 98.5 148 LEU B N 1
ATOM 2530 C CA . LEU B 1 148 ? -3.156 10.055 -0.971 1 98.5 148 LEU B CA 1
ATOM 2531 C C . LEU B 1 148 ? -1.783 9.875 -1.612 1 98.5 148 LEU B C 1
ATOM 2533 O O . LEU B 1 148 ? -1.608 10.156 -2.801 1 98.5 148 LEU B O 1
ATOM 2537 N N . PHE B 1 149 ? -0.822 9.414 -0.808 1 98.62 149 PHE B N 1
ATOM 2538 C CA . PHE B 1 149 ? 0.487 9.117 -1.377 1 98.62 149 PHE B CA 1
ATOM 2539 C C . PHE B 1 149 ? 0.372 8.078 -2.488 1 98.62 149 PHE B C 1
ATOM 2541 O O . PHE B 1 149 ? 0.9 8.281 -3.584 1 98.62 149 PHE B O 1
ATOM 2548 N N . ALA B 1 150 ? -0.312 7 -2.223 1 98.81 150 ALA B N 1
ATOM 2549 C CA . ALA B 1 150 ? -0.465 5.926 -3.199 1 98.81 150 ALA B CA 1
ATOM 2550 C C . ALA B 1 150 ? -1.168 6.422 -4.457 1 98.81 150 ALA B C 1
ATOM 2552 O O . ALA B 1 150 ? -0.825 6.016 -5.57 1 98.81 150 ALA B O 1
ATOM 2553 N N . LYS B 1 151 ? -2.088 7.258 -4.266 1 98.38 151 LYS B N 1
ATOM 2554 C CA . LYS B 1 151 ? -2.838 7.828 -5.383 1 98.38 151 LYS B CA 1
ATOM 2555 C C . LYS B 1 151 ? -1.926 8.633 -6.305 1 98.38 151 LYS B C 1
ATOM 2557 O O . LYS B 1 151 ? -2.104 8.617 -7.523 1 98.38 151 LYS B O 1
ATOM 2562 N N . CYS B 1 152 ? -0.926 9.281 -5.73 1 97.75 152 CYS B N 1
ATOM 2563 C CA . CYS B 1 152 ? -0.114 10.234 -6.484 1 97.75 152 CYS B CA 1
ATOM 2564 C C . CYS B 1 152 ? 1.209 9.602 -6.906 1 97.75 152 CYS B C 1
ATOM 2566 O O . CYS B 1 152 ? 1.958 10.188 -7.691 1 97.75 152 CYS B O 1
ATOM 2568 N N . SER B 1 153 ? 1.498 8.406 -6.402 1 98.62 153 SER B N 1
ATOM 2569 C CA . SER B 1 153 ? 2.738 7.711 -6.734 1 98.62 153 SER B CA 1
ATOM 2570 C C . SER B 1 153 ? 2.658 7.074 -8.117 1 98.62 153 SER B C 1
ATOM 2572 O O . SER B 1 153 ? 1.755 6.277 -8.391 1 98.62 153 SER B O 1
ATOM 2574 N N . GLU B 1 154 ? 3.564 7.395 -8.953 1 98.56 154 GLU B N 1
ATOM 2575 C CA . GLU B 1 154 ? 3.611 6.773 -10.273 1 98.56 154 GLU B CA 1
ATOM 2576 C C . GLU B 1 154 ? 4.133 5.344 -10.188 1 98.56 154 GLU B C 1
ATOM 2578 O O . GLU B 1 154 ? 3.664 4.465 -10.914 1 98.56 154 GLU B O 1
ATOM 2583 N N . ALA B 1 155 ? 5.117 5.094 -9.367 1 98.81 155 ALA B N 1
ATOM 2584 C CA . ALA B 1 155 ? 5.594 3.738 -9.094 1 98.81 155 ALA B CA 1
ATOM 2585 C C . ALA B 1 155 ? 4.656 3.01 -8.141 1 98.81 155 ALA B C 1
ATOM 2587 O O . ALA B 1 155 ? 3.939 3.645 -7.359 1 98.81 155 ALA B O 1
ATOM 2588 N N . PRO B 1 156 ? 4.645 1.665 -8.227 1 98.88 156 PRO B N 1
ATOM 2589 C CA . PRO B 1 156 ? 3.896 0.953 -7.191 1 98.88 156 PRO B CA 1
ATOM 2590 C C . PRO B 1 156 ? 4.383 1.281 -5.781 1 98.88 156 PRO B C 1
ATOM 2592 O O . PRO B 1 156 ? 5.586 1.452 -5.566 1 98.88 156 PRO B O 1
ATOM 2595 N N . ALA B 1 157 ? 3.439 1.452 -4.855 1 98.88 157 ALA B N 1
ATOM 2596 C CA . ALA B 1 157 ? 3.721 1.789 -3.465 1 98.88 157 ALA B CA 1
ATOM 2597 C C . ALA B 1 157 ? 3.193 0.711 -2.521 1 98.88 157 ALA B C 1
ATOM 2599 O O . ALA B 1 157 ? 2.02 0.343 -2.584 1 98.88 157 ALA B O 1
ATOM 2600 N N . ILE B 1 158 ? 4.086 0.219 -1.681 1 98.81 158 ILE B N 1
ATOM 2601 C CA . ILE B 1 158 ? 3.67 -0.808 -0.732 1 98.81 158 ILE B CA 1
ATOM 2602 C C . ILE B 1 158 ? 4.062 -0.393 0.684 1 98.81 158 ILE B C 1
ATOM 2604 O O . ILE B 1 158 ? 5.004 0.383 0.871 1 98.81 158 ILE B O 1
ATOM 2608 N N . THR B 1 159 ? 3.352 -0.895 1.635 1 98.06 159 THR B N 1
ATOM 2609 C CA . THR B 1 159 ? 3.633 -0.596 3.035 1 98.06 159 THR B CA 1
ATOM 2610 C C . THR B 1 159 ? 4.625 -1.601 3.613 1 98.06 159 THR B C 1
ATOM 2612 O O . THR B 1 159 ? 4.469 -2.811 3.43 1 98.06 159 THR B O 1
ATOM 2615 N N . LEU B 1 160 ? 5.602 -1.141 4.227 1 97.5 160 LEU B N 1
ATOM 2616 C CA . LEU B 1 160 ? 6.488 -1.959 5.047 1 97.5 160 LEU B CA 1
ATOM 2617 C C . LEU B 1 160 ? 6.113 -1.857 6.523 1 97.5 160 LEU B C 1
ATOM 2619 O O . LEU B 1 160 ? 6.199 -0.781 7.117 1 97.5 160 LEU B O 1
ATOM 2623 N N . PRO B 1 161 ? 5.695 -2.98 7.062 1 93.88 161 PRO B N 1
ATOM 2624 C CA . PRO B 1 161 ? 5.332 -2.926 8.477 1 93.88 161 PRO B CA 1
ATOM 2625 C C . PRO B 1 161 ? 6.52 -2.623 9.383 1 93.88 161 PRO B C 1
ATOM 2627 O O . PRO B 1 161 ? 7.582 -3.24 9.25 1 93.88 161 PRO B O 1
ATOM 2630 N N . LEU B 1 162 ? 6.297 -1.763 10.312 1 90.12 162 LEU B N 1
ATOM 2631 C CA . LEU B 1 162 ? 7.348 -1.353 11.242 1 90.12 162 LEU B CA 1
ATOM 2632 C C . LEU B 1 162 ? 7.785 -2.52 12.117 1 90.12 162 LEU B C 1
ATOM 2634 O O . LEU B 1 162 ? 8.969 -2.65 12.438 1 90.12 162 LEU B O 1
ATOM 2638 N N . LEU B 1 163 ? 6.898 -3.389 12.422 1 81.69 163 LEU B N 1
ATOM 2639 C CA . LEU B 1 163 ? 7.148 -4.48 13.352 1 81.69 163 LEU B CA 1
ATOM 2640 C C . LEU B 1 163 ? 8.086 -5.52 12.734 1 81.69 163 LEU B C 1
ATOM 2642 O O . LEU B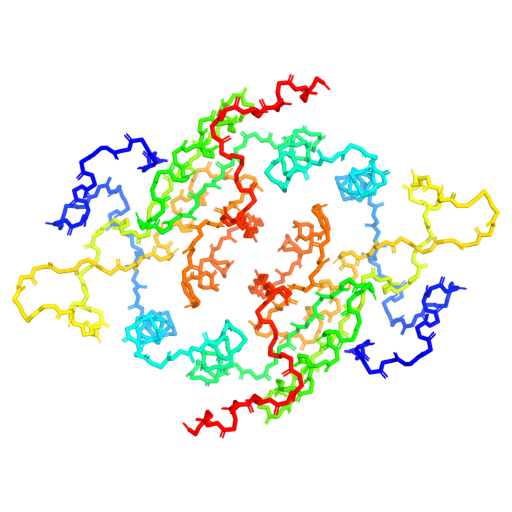 1 163 ? 8.672 -6.336 13.453 1 81.69 163 LEU B O 1
ATOM 2646 N N . GLU B 1 164 ? 8.297 -5.5 11.461 1 78.06 164 GLU B N 1
ATOM 2647 C CA . GLU B 1 164 ? 9.117 -6.504 10.781 1 78.06 164 GLU B CA 1
ATOM 2648 C C . GLU B 1 164 ? 10.531 -5.992 10.547 1 78.06 164 GLU B C 1
ATOM 2650 O O . GLU B 1 164 ? 11.375 -6.707 9.992 1 78.06 164 GLU B O 1
ATOM 2655 N N . LEU B 1 165 ? 10.781 -4.848 10.883 1 77.62 165 LEU B N 1
ATOM 2656 C CA . LEU B 1 165 ? 12.125 -4.309 10.703 1 77.62 165 LEU B CA 1
ATOM 2657 C C . LEU B 1 165 ? 13.102 -4.934 11.695 1 77.62 165 LEU B C 1
ATOM 2659 O O . LEU B 1 165 ? 12.742 -5.199 12.844 1 77.62 165 LEU B O 1
ATOM 2663 N N . PRO B 1 166 ? 14.211 -5.648 11 1 59.44 166 PRO B N 1
ATOM 2664 C CA . PRO B 1 166 ? 15.195 -6.289 11.875 1 59.44 166 PRO B CA 1
ATOM 2665 C C . PRO B 1 166 ? 15.75 -5.336 12.93 1 59.44 166 PRO B C 1
ATOM 2667 O O . PRO B 1 166 ? 15.859 -4.129 12.68 1 59.44 166 PRO B O 1
ATOM 2670 N N . TYR B 1 167 ? 15.523 -5.527 14.023 1 53.75 167 TYR B N 1
ATOM 2671 C CA . TYR B 1 167 ? 16.344 -4.781 14.977 1 53.75 167 TYR B CA 1
ATOM 2672 C C . TYR B 1 167 ? 17.828 -4.926 14.656 1 53.75 167 TYR B C 1
ATOM 2674 O O . TYR B 1 167 ? 18.25 -5.926 14.078 1 53.75 167 TYR B O 1
ATOM 2682 N N . LEU B 1 168 ? 18.703 -3.762 14.422 1 46.34 168 LEU B N 1
ATOM 2683 C CA . LEU B 1 168 ? 20.078 -3.514 14 1 46.34 168 LEU B CA 1
ATOM 2684 C C . LEU B 1 168 ? 20.922 -4.777 14.117 1 46.34 168 LEU B C 1
ATOM 2686 O O . LEU B 1 168 ? 21.938 -4.91 13.445 1 46.34 168 LEU B O 1
ATOM 2690 N N . GLY B 1 169 ? 20.844 -5.586 14.977 1 39.5 169 GLY B N 1
ATOM 2691 C CA . GLY B 1 169 ? 21.969 -6.48 15.133 1 39.5 169 GLY B CA 1
ATOM 2692 C C . GLY B 1 169 ? 22.078 -7.504 14.016 1 39.5 169 GLY B C 1
ATOM 2693 O O . GLY B 1 169 ? 23.188 -7.895 13.625 1 39.5 169 GLY B O 1
ATOM 2694 N N . ASP B 1 170 ? 21.203 -8.32 13.602 1 37.69 170 ASP B N 1
ATOM 2695 C CA . ASP B 1 170 ? 21.406 -9.594 12.93 1 37.69 170 ASP B CA 1
ATOM 2696 C C . ASP B 1 170 ? 20.984 -9.516 11.461 1 37.69 170 ASP B C 1
ATOM 2698 O O . ASP B 1 170 ? 20.672 -10.539 10.836 1 37.69 170 ASP B O 1
ATOM 2702 N N . SER B 1 171 ? 20.922 -8.461 10.766 1 45.16 171 SER B N 1
ATOM 2703 C CA . SER B 1 171 ? 20.266 -8.617 9.469 1 45.16 171 SER B CA 1
ATOM 2704 C C . SER B 1 171 ? 21.188 -9.328 8.477 1 45.16 171 SER B C 1
ATOM 2706 O O . SER B 1 171 ? 22.328 -8.914 8.273 1 45.16 171 SER B O 1
ATOM 2708 N N . GLU B 1 172 ? 21.031 -10.531 8.219 1 37.78 172 GLU B N 1
ATOM 2709 C CA . GLU B 1 172 ? 21.688 -11.383 7.23 1 37.78 172 GLU B CA 1
ATOM 2710 C C . GLU B 1 172 ? 21.359 -10.93 5.809 1 37.78 172 GLU B C 1
ATOM 2712 O O . GLU B 1 172 ? 21.078 -11.75 4.938 1 37.78 172 GLU B O 1
ATOM 2717 N N . ILE B 1 173 ? 20.797 -9.695 5.457 1 47.03 173 ILE B N 1
ATOM 2718 C CA . ILE B 1 173 ? 20.531 -9.383 4.055 1 47.03 173 ILE B CA 1
ATOM 2719 C C . ILE B 1 173 ? 21.797 -9.594 3.225 1 47.03 173 ILE B C 1
ATOM 2721 O O . ILE B 1 173 ? 21.766 -9.445 2 1 47.03 173 ILE B O 1
ATOM 2725 N N . ASP B 1 174 ? 22.922 -9.695 3.783 1 40.97 174 ASP B N 1
ATOM 2726 C CA . ASP B 1 174 ? 24.172 -9.891 3.059 1 40.97 174 ASP B CA 1
ATOM 2727 C C . ASP B 1 174 ? 24.031 -10.961 1.985 1 40.97 174 ASP B C 1
ATOM 2729 O O . ASP B 1 174 ? 24.938 -11.18 1.186 1 40.97 174 ASP B O 1
ATOM 2733 N N . PHE B 1 175 ? 22.922 -11.742 2.01 1 34 175 PHE B N 1
ATOM 2734 C CA . PHE B 1 175 ? 22.984 -12.922 1.154 1 34 175 PHE B CA 1
ATOM 2735 C C . PHE B 1 175 ? 22.234 -12.68 -0.151 1 34 175 PHE B C 1
ATOM 2737 O O . PHE B 1 175 ? 21.859 -13.633 -0.833 1 34 175 PHE B O 1
ATOM 2744 N N . ILE B 1 176 ? 21.766 -11.484 -0.544 1 44.03 176 ILE B N 1
ATOM 2745 C CA . ILE B 1 176 ? 21.094 -11.406 -1.845 1 44.03 176 ILE B CA 1
ATOM 2746 C C . ILE B 1 176 ? 22.141 -11.5 -2.957 1 44.03 176 ILE B C 1
ATOM 2748 O O . ILE B 1 176 ? 22.906 -10.547 -3.182 1 44.03 176 ILE B O 1
ATOM 2752 N N . GLU B 1 177 ? 23.016 -12.609 -3.182 1 32.34 177 GLU B N 1
ATOM 2753 C CA . GLU B 1 177 ? 23.891 -12.867 -4.316 1 32.34 177 GLU B CA 1
ATOM 2754 C C . GLU B 1 177 ? 23.094 -13.242 -5.562 1 32.34 177 GLU B C 1
ATOM 2756 O O . GLU B 1 177 ? 22.078 -13.922 -5.469 1 32.34 177 GLU B O 1
#

Solvent-accessible surface area (backbone atoms only — not comparable to full-atom values): 19629 Å² total; per-residue (Å²): 104,55,43,50,74,49,84,76,59,50,21,58,76,59,39,58,79,47,83,73,82,73,85,85,70,73,50,73,67,54,32,52,44,52,38,50,24,51,48,60,70,66,44,82,71,89,68,43,66,67,52,47,49,50,48,51,36,53,75,72,62,49,52,31,37,27,35,39,27,24,69,94,41,40,68,59,44,30,51,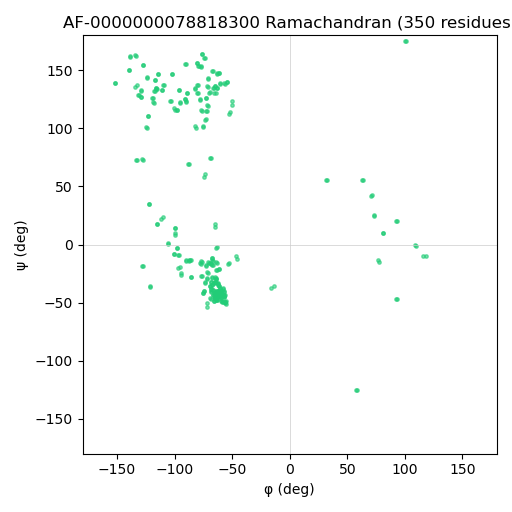52,48,60,62,47,46,76,75,31,52,66,33,22,33,36,27,36,48,51,19,43,46,23,67,84,63,72,32,84,67,93,54,95,71,77,84,46,50,27,77,24,35,57,55,33,18,49,54,40,47,74,68,58,32,58,34,31,35,35,36,73,52,51,71,48,43,43,48,48,21,33,56,54,30,78,34,25,44,44,72,50,64,74,87,54,56,70,66,85,80,70,72,71,68,84,66,79,122,104,54,43,49,75,50,85,74,59,50,20,58,77,59,39,59,79,48,82,74,84,75,84,85,69,72,51,73,68,54,31,50,44,51,37,50,24,52,48,61,69,67,45,83,70,90,67,43,66,68,53,48,51,50,50,51,36,54,75,74,61,49,50,28,39,26,34,40,28,24,68,93,41,41,67,61,45,30,52,52,47,60,60,46,46,76,76,31,52,65,32,24,33,35,27,37,47,50,17,42,48,24,68,85,62,71,33,83,66,91,54,94,70,77,84,47,49,28,74,23,33,57,54,35,18,50,53,40,47,74,69,59,31,56,33,31,36,35,34,73,52,51,73,46,43,44,48,48,20,34,57,53,31,78,35,26,46,45,73,49,65,74,87,56,57,71,65,86,80,70,72,68,65,85,66,80,122

Radius of gyration: 20.32 Å; Cα contacts (8 Å, |Δi|>4): 650; chains: 2; bounding box: 47×64×43 Å

Sequence (354 aa):
MQCALCRNKECLVGKNCSVLKSGLEYNGENLKSIQISAWLESDSAKRTKLEEIAIYSKRLGYRKIGIAFCIEHEREARLVYDILSRYFEVFSVCCKVCSLEKESLGIKKTESQGFEAACNPIGQALLLNNDGTDLNIMLGLKTGYDILFAKCSEAPAITLPLLELPYLGDSEIDFIEMQCALCRNKECLVGKNCSVLKSGLEYNGENLKSIQISAWLESDSAKRTKLEEIAIYSKRLGYRKIGIAFCIEHEREARLVYDILSRYFEVFSVCCKVCSLEKESLGIKKTESQGFEAACNPIGQALLLNNDGTDLNIMLGLKTGYDILFAKCSEAPAITLPLLELPYLGDSEIDFIE

Foldseek 3Di:
DCVVPDDPCCVVVPDDPDPCPDDPDQDDLSVQLVVLVVCVVPDPDDDFPLLSVLLSCVSSPFAEEEEEEEPVCVVLVVLSCVLNVVRHHYHYDYQQPPFDFCVVVVHDDPDPDDTDTDGDLLVSQVVSVVVVGQEYEYEHDDPPSQVVNCVNHPHHYDYRYPVRRPDPPDPPSVPSD/DCVVPDDPCCVVVPDDPDPCPDDPDQDDLSVQLVVLVVCVVPDPDDDFPLLSVLLSCVSSPFAEEEEEEEPVCVVLVVLSCVLNVVRHHYHYDYQQPPFDFCVVVVHDDPDPDDTDTGGDLLVSQVVSVVVVGQEYEYEHDDPPSQVVNCVNHPHHYDYRYPVRRPDPPDPPSVPSD

InterPro domains:
  IPR014997 Protein of unknown function DUF1847 [PF08901] (26-160)